Protein AF-0000000077156431 (afdb_homodimer)

Radius of gyration: 20.36 Å; Cα contacts (8 Å, |Δi|>4): 585; chains: 2; bounding box: 55×54×43 Å

Foldseek 3Di:
DDDALLLLVLVLVCVVVVPDDLVVSCVVSVHDSVVSVVSVVVCVVVPVDVDDDDDDDVCVVQFVWKKKKFWAFAPPCVVVLVVQLVPQPQFPDWDQDDDDGGIITMGTANDPVRVVVNVVSSCPRHGTDDMDMDIDPDDPDPDDCSVVSVVNNVD/DDDALLLLVLVLVCVVVVPDDLVVSCVVSVHDSVVSVVSVVVCVVVPVDVDDDDDDDVCVVQFVWKKKKFWAFAPPCVVVLVVQLVPQPQFPDWDQDDDDGGIITMGTANDPVRVVVNVVSSCPRHGTDDMDMDIDPDDPDPDDCSVVSVVNNVD

Organism: Saccharomonospora viridis (strain ATCC 15386 / DSM 43017 / JCM 3036 / CCUG 5913 / NBRC 12207 / NCIMB 9602 / P101) (NCBI:txid471857)

pLDDT: mean 95.86, std 3.58, range [74.94, 98.69]

Sequence (310 aa):
MRLDALDARLLLLLTDAPRLGVLECARRLGVARGTVQARLDRLTAAGVLKGFPPELDLATMGYGLTAFAVLEIAQGQRAEVASALAAIDEVCEVHATTGQGDLFVRLVARSNDDLQRVIDEVVSVPGVRRTATSIALSTPVPPRVRPLLERIAAGMRLDALDARLLLLLTDAPRLGVLECARRLGVARGTVQARLDRLTAAGVLKGFPPELDLATMGYGLTAFAVLEIAQGQRAEVASALAAIDEVCEVHATTGQGDLFVRLVARSNDDLQRVIDEVVSVPGVRRTATSIALSTPVPPRVRPLLERIAAG

InterPro domains:
  IPR000485 AsnC-type HTH domain [PF13404] (3-43)
  IPR000485 AsnC-type HTH domain [PR00033] (3-19)
  IPR000485 AsnC-type HTH domain [PR00033] (19-30)
  IPR000485 AsnC-type HTH domain [PR00033] (30-49)
  IPR000485 AsnC-type HTH domain [PS50956] (3-64)
  IPR011008 Dimeric alpha-beta barrel [SSF54909] (63-147)
  IPR019887 Transcription regulator AsnC/Lrp, ligand binding domain [PF01037] (66-142)
  IPR019888 Transcription regulator AsnC-like [SM00344] (3-109)
  IPR036388 Winged helix-like DNA-binding domain superfamily [G3DSA:1.10.10.10] (1-52)
  IPR036390 Winged helix DNA-binding domain superfamily [SSF46785] (3-80)

Nearest PDB structures (foldseek):
  2zny-assembly2_C  TM=9.111E-01  e=1.814E-12  Pyrococcus horikoshii
  7fby-assembly1_A  TM=8.818E-01  e=1.040E-12  Pyrococcus horikoshii OT3
  8q90-assembly1_B  TM=9.242E-01  e=1.483E-11  Haloferax mediterranei
  2cfx-assembly1_C  TM=9.102E-01  e=9.907E-10  Bacillus subtilis
  2dbb-assembly1_B  TM=8.185E-01  e=3.257E-10  Pyrococcus horikoshii OT3

Structure (mmCIF, N/CA/C/O backbone):
data_AF-0000000077156431-model_v1
#
loop_
_entity.id
_entity.type
_entity.pdbx_description
1 polymer 'Transcriptional regulator, AsnC family'
#
loop_
_atom_site.group_PDB
_atom_site.id
_atom_site.type_symbol
_atom_site.label_atom_id
_atom_site.label_alt_id
_atom_site.label_comp_id
_atom_site.label_asym_id
_atom_site.label_entity_id
_atom_site.label_seq_id
_atom_site.pdbx_PDB_ins_code
_atom_site.Cartn_x
_atom_site.Cartn_y
_atom_site.Cartn_z
_atom_site.occupancy
_atom_site.B_iso_or_equiv
_atom_site.auth_seq_id
_atom_site.auth_comp_id
_atom_site.auth_asym_id
_atom_site.auth_atom_id
_atom_site.pdbx_PDB_model_num
ATOM 1 N N . MET A 1 1 ? -18.25 8.312 -5.598 1 74.94 1 MET A N 1
ATOM 2 C CA . MET A 1 1 ? -19.312 7.453 -5.066 1 74.94 1 MET A CA 1
ATOM 3 C C . MET A 1 1 ? -19.203 7.336 -3.549 1 74.94 1 MET A C 1
ATOM 5 O O . MET A 1 1 ? -18.109 7.43 -2.992 1 74.94 1 MET A O 1
ATOM 9 N N . ARG A 1 2 ? -20.453 7.316 -2.953 1 79.5 2 ARG A N 1
ATOM 10 C CA . ARG A 1 2 ? -20.453 7.145 -1.504 1 79.5 2 ARG A CA 1
ATOM 11 C C . ARG A 1 2 ? -20.734 5.695 -1.127 1 79.5 2 ARG A C 1
ATOM 13 O O . ARG A 1 2 ? -21.797 5.152 -1.481 1 79.5 2 ARG A O 1
ATOM 20 N N . LEU A 1 3 ? -19.766 4.996 -0.479 1 91.62 3 LEU A N 1
ATOM 21 C CA . LEU A 1 3 ? -19.953 3.641 0.029 1 91.62 3 LEU A CA 1
ATOM 22 C C . LEU A 1 3 ? -20.984 3.617 1.148 1 91.62 3 LEU A C 1
ATOM 24 O O . LEU A 1 3 ? -20.969 4.484 2.023 1 91.62 3 LEU A O 1
ATOM 28 N N . ASP A 1 4 ? -21.906 2.697 1.089 1 93.44 4 ASP A N 1
ATOM 29 C CA . ASP A 1 4 ? -22.812 2.523 2.219 1 93.44 4 ASP A CA 1
ATOM 30 C C . ASP A 1 4 ? -22.375 1.36 3.104 1 93.44 4 ASP A C 1
ATOM 32 O O . ASP A 1 4 ? -21.297 0.792 2.902 1 93.44 4 ASP A O 1
ATOM 36 N N . ALA A 1 5 ? -23.203 1.088 4.098 1 96.38 5 ALA A N 1
ATOM 37 C CA . ALA A 1 5 ? -22.844 0.106 5.117 1 96.38 5 ALA A CA 1
ATOM 38 C C . ALA A 1 5 ? -22.703 -1.287 4.508 1 96.38 5 ALA A C 1
ATOM 40 O O . ALA A 1 5 ? -21.797 -2.041 4.875 1 96.38 5 ALA A O 1
ATOM 41 N N . LEU A 1 6 ? -23.547 -1.598 3.607 1 97.06 6 LEU A N 1
ATOM 42 C CA . LEU A 1 6 ? -23.5 -2.926 3.004 1 97.06 6 LEU A CA 1
ATOM 43 C C . LEU A 1 6 ? -22.25 -3.088 2.152 1 97.06 6 LEU A C 1
ATOM 45 O O . LEU A 1 6 ? -21.609 -4.137 2.184 1 97.06 6 LEU A O 1
ATOM 49 N N . ASP A 1 7 ? -21.938 -2.066 1.332 1 97 7 ASP A N 1
ATOM 50 C CA . ASP A 1 7 ? -20.703 -2.086 0.562 1 97 7 ASP A CA 1
ATOM 51 C C . ASP A 1 7 ? -19.5 -2.377 1.462 1 97 7 ASP A C 1
ATOM 53 O O . ASP A 1 7 ? -18.672 -3.232 1.143 1 97 7 ASP A O 1
ATOM 57 N N . ALA A 1 8 ? -19.422 -1.673 2.598 1 97.38 8 ALA A N 1
ATOM 58 C CA . ALA A 1 8 ? -18.297 -1.791 3.518 1 97.38 8 ALA A CA 1
ATOM 59 C C . ALA A 1 8 ? -18.234 -3.182 4.145 1 97.38 8 ALA A C 1
ATOM 61 O O . ALA A 1 8 ? -17.156 -3.771 4.273 1 97.38 8 ALA A O 1
ATOM 62 N N . ARG A 1 9 ? -19.359 -3.654 4.535 1 97.94 9 ARG A N 1
ATOM 63 C CA . ARG A 1 9 ? -19.406 -4.992 5.117 1 97.94 9 ARG A CA 1
ATOM 64 C C . ARG A 1 9 ? -18.953 -6.043 4.113 1 97.94 9 ARG A C 1
ATOM 66 O O . ARG A 1 9 ? -18.25 -6.996 4.477 1 97.94 9 ARG A O 1
ATOM 73 N N . LEU A 1 10 ? -19.406 -5.863 2.904 1 98.06 10 LEU A N 1
ATOM 74 C CA . LEU A 1 10 ? -19 -6.77 1.837 1 98.06 10 LEU A CA 1
ATOM 75 C C . LEU A 1 10 ? -17.484 -6.734 1.647 1 98.06 10 LEU A C 1
ATOM 77 O O . LEU A 1 10 ? -16.828 -7.781 1.581 1 98.06 10 LEU A O 1
ATOM 81 N N . LEU A 1 11 ? -16.906 -5.574 1.624 1 97.38 11 LEU A N 1
ATOM 82 C CA . LEU A 1 11 ? -15.461 -5.414 1.432 1 97.38 11 LEU A CA 1
ATOM 83 C C . LEU A 1 11 ? -14.695 -5.953 2.633 1 97.38 11 LEU A C 1
ATOM 85 O O . LEU A 1 11 ? -13.609 -6.516 2.477 1 97.38 11 LEU A O 1
ATOM 89 N N . LEU A 1 12 ? -15.258 -5.758 3.846 1 97.69 12 LEU A N 1
ATOM 90 C CA . LEU A 1 12 ? -14.641 -6.324 5.043 1 97.69 12 LEU A CA 1
ATOM 91 C C . LEU A 1 12 ? -14.641 -7.848 4.98 1 97.69 12 LEU A C 1
ATOM 93 O O . LEU A 1 12 ? -13.633 -8.484 5.301 1 97.69 12 LEU A O 1
ATOM 97 N N . LEU A 1 13 ? -15.734 -8.367 4.543 1 97.56 13 LEU A N 1
ATOM 98 C CA . LEU A 1 13 ? -15.844 -9.812 4.383 1 97.56 13 LEU A CA 1
ATOM 99 C C . LEU A 1 13 ? -14.789 -10.328 3.408 1 97.56 13 LEU A C 1
ATOM 101 O O . LEU A 1 13 ? -14.109 -11.32 3.693 1 97.56 13 LEU A O 1
ATOM 105 N N . LEU A 1 14 ? -14.562 -9.617 2.314 1 96.44 14 LEU A N 1
ATOM 106 C CA . LEU A 1 14 ? -13.633 -10.039 1.277 1 96.44 14 LEU A CA 1
ATOM 107 C C . LEU A 1 14 ? -12.188 -9.773 1.703 1 96.44 14 LEU A C 1
ATOM 109 O O . LEU A 1 14 ? -11.258 -10.367 1.153 1 96.44 14 LEU A O 1
ATOM 113 N N . THR A 1 15 ? -12.016 -8.852 2.586 1 95.06 15 THR A N 1
ATOM 114 C CA . THR A 1 15 ? -10.688 -8.648 3.164 1 95.06 15 THR A CA 1
ATOM 115 C C . THR A 1 15 ? -10.258 -9.867 3.975 1 95.06 15 THR A C 1
ATOM 117 O O . THR A 1 15 ? -9.109 -10.312 3.883 1 95.06 15 THR A O 1
ATOM 120 N N . ASP A 1 16 ? -11.227 -10.461 4.633 1 94.31 16 ASP A N 1
ATOM 121 C CA . ASP A 1 16 ? -10.945 -11.609 5.484 1 94.31 16 ASP A CA 1
ATOM 122 C C . ASP A 1 16 ? -10.945 -12.906 4.676 1 94.31 16 ASP A C 1
ATOM 124 O O . ASP A 1 16 ? -10.195 -13.836 4.988 1 94.31 16 ASP A O 1
ATOM 128 N N . ALA A 1 17 ? -11.781 -12.914 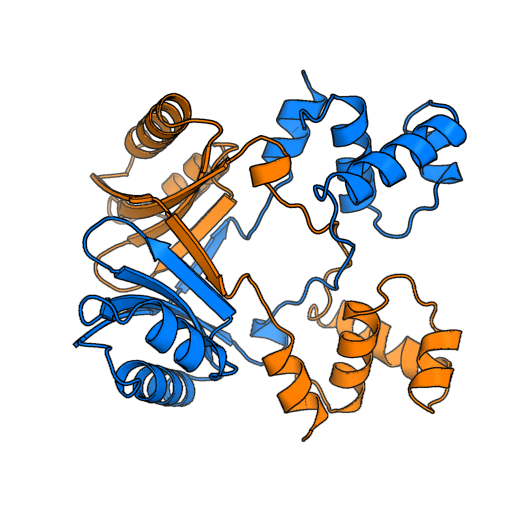3.645 1 94.12 17 ALA A N 1
ATOM 129 C CA . ALA A 1 17 ? -11.93 -14.086 2.787 1 94.12 17 ALA A CA 1
ATOM 130 C C . ALA A 1 17 ? -12.023 -13.688 1.318 1 94.12 17 ALA A C 1
ATOM 132 O O . ALA A 1 17 ? -13.094 -13.758 0.713 1 94.12 17 ALA A O 1
ATOM 133 N N . PRO A 1 18 ? -10.844 -13.461 0.754 1 91.56 18 PRO A N 1
ATOM 134 C CA . PRO A 1 18 ? -10.828 -12.828 -0.566 1 91.56 18 PRO A CA 1
ATOM 135 C C . PRO A 1 18 ? -11.344 -13.75 -1.669 1 91.56 18 PRO A C 1
ATOM 137 O O . PRO A 1 18 ? -11.719 -13.281 -2.748 1 91.56 18 PRO A O 1
ATOM 140 N N . ARG A 1 19 ? -11.422 -15.031 -1.417 1 88.06 19 ARG A N 1
ATOM 141 C CA . ARG A 1 19 ? -11.789 -15.969 -2.473 1 88.06 19 ARG A CA 1
ATOM 142 C C . ARG A 1 19 ? -13.219 -16.453 -2.293 1 88.06 19 ARG A C 1
ATOM 144 O O . ARG A 1 19 ? -13.656 -17.391 -2.984 1 88.06 19 ARG A O 1
ATOM 151 N N . LEU A 1 20 ? -13.914 -15.828 -1.397 1 93.56 20 LEU A N 1
ATOM 152 C CA . LEU A 1 20 ? -15.32 -16.203 -1.234 1 93.56 20 LEU A CA 1
ATOM 153 C C . LEU A 1 20 ? -16.109 -15.906 -2.506 1 93.56 20 LEU A C 1
ATOM 155 O O . LEU A 1 20 ? -15.906 -14.875 -3.143 1 93.56 20 LEU A O 1
ATOM 159 N N . GLY A 1 21 ? -17.031 -16.828 -2.844 1 94.06 21 GLY A N 1
ATOM 160 C CA . GLY A 1 21 ? -17.938 -16.578 -3.953 1 94.06 21 GLY A CA 1
ATOM 161 C C . GLY A 1 21 ? -19.109 -15.703 -3.578 1 94.06 21 GLY A C 1
ATOM 162 O O . GLY A 1 21 ? -19.359 -15.453 -2.395 1 94.06 21 GLY A O 1
ATOM 163 N N . VAL A 1 22 ? -19.797 -15.281 -4.547 1 96.31 22 VAL A N 1
ATOM 164 C CA . VAL A 1 22 ? -20.922 -14.375 -4.391 1 96.31 22 VAL A CA 1
ATOM 165 C C . VAL A 1 22 ? -21.984 -15.016 -3.506 1 96.31 22 VAL A C 1
ATOM 167 O O . VAL A 1 22 ? -22.562 -14.359 -2.633 1 96.31 22 VAL A O 1
ATOM 170 N N . LEU A 1 23 ? -22.188 -16.297 -3.672 1 97.56 23 LEU A N 1
ATOM 171 C CA . LEU A 1 23 ? -23.219 -17 -2.91 1 97.56 23 LEU A CA 1
ATOM 172 C C . LEU A 1 23 ? -22.875 -17.016 -1.424 1 97.56 23 LEU A C 1
ATOM 174 O O . LEU A 1 23 ? -23.734 -16.75 -0.581 1 97.56 23 LEU A O 1
ATOM 178 N N . GLU A 1 24 ? -21.719 -17.312 -1.079 1 97.31 24 GLU A N 1
ATOM 179 C CA . GLU A 1 24 ? -21.312 -17.359 0.321 1 97.31 24 GLU A CA 1
ATOM 180 C C . GLU A 1 24 ? -21.312 -15.977 0.946 1 97.31 24 GLU A C 1
ATOM 182 O O . GLU A 1 24 ? -21.672 -15.812 2.113 1 97.31 24 GLU A O 1
ATOM 187 N N . CYS A 1 25 ? -20.859 -14.984 0.196 1 98.12 25 CYS A N 1
ATOM 188 C CA . CYS A 1 25 ? -20.969 -13.602 0.663 1 98.12 25 CYS A CA 1
ATOM 189 C C . CYS A 1 25 ? -22.406 -13.25 1.005 1 98.12 25 CYS A C 1
ATOM 191 O O . CYS A 1 25 ? -22.672 -12.656 2.053 1 98.12 25 CYS A O 1
ATOM 193 N N . ALA A 1 26 ? -23.312 -13.602 0.094 1 98.38 26 ALA A N 1
ATOM 194 C CA . ALA A 1 26 ? -24.734 -13.328 0.286 1 98.38 26 ALA A CA 1
ATOM 195 C C . ALA A 1 26 ? -25.234 -13.969 1.573 1 98.38 26 ALA A C 1
ATOM 197 O O . ALA A 1 26 ? -25.906 -13.32 2.375 1 98.38 26 ALA A O 1
ATOM 198 N N . ARG A 1 27 ? -24.938 -15.195 1.801 1 98.25 27 ARG A N 1
ATOM 199 C CA . ARG A 1 27 ? -25.344 -15.93 2.988 1 98.25 27 ARG A CA 1
ATOM 200 C C . ARG A 1 27 ? -24.828 -15.266 4.258 1 98.25 27 ARG A C 1
ATOM 202 O O . ARG A 1 27 ? -25.594 -15.023 5.195 1 98.25 27 ARG A O 1
ATOM 209 N N . ARG A 1 28 ? -23.609 -14.891 4.297 1 97.75 28 ARG A N 1
ATOM 210 C CA . ARG A 1 28 ? -22.969 -14.336 5.484 1 97.75 28 ARG A CA 1
ATOM 211 C C . ARG A 1 28 ? -23.484 -12.938 5.781 1 97.75 28 ARG A C 1
ATOM 213 O O . ARG A 1 28 ? -23.562 -12.531 6.941 1 97.75 28 ARG A O 1
ATOM 220 N N . LEU A 1 29 ? -23.812 -12.234 4.746 1 97.88 29 LEU A N 1
ATOM 221 C CA . LEU A 1 29 ? -24.266 -10.859 4.914 1 97.88 29 LEU A CA 1
ATOM 222 C C . LEU A 1 29 ? -25.781 -10.805 5.102 1 97.88 29 LEU A C 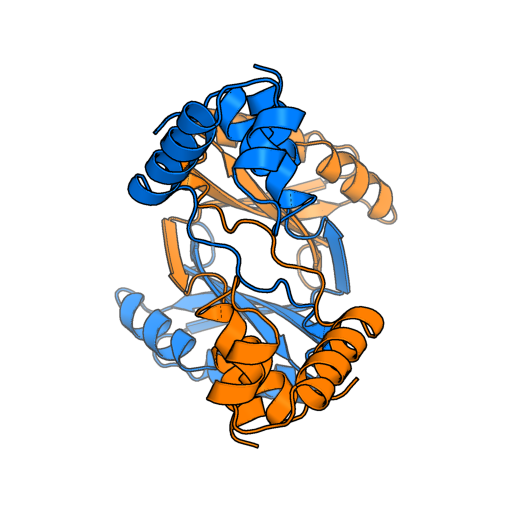1
ATOM 224 O O . LEU A 1 29 ? -26.328 -9.758 5.461 1 97.88 29 LEU A O 1
ATOM 228 N N . GLY A 1 30 ? -26.453 -11.906 4.785 1 98.12 30 GLY A N 1
ATOM 229 C CA . GLY A 1 30 ? -27.891 -11.953 4.934 1 98.12 30 GLY A CA 1
ATOM 230 C C . GLY A 1 30 ? -28.625 -11.156 3.871 1 98.12 30 GLY A C 1
ATOM 231 O O . GLY A 1 30 ? -29.594 -10.438 4.172 1 98.12 30 GLY A O 1
ATOM 232 N N . VAL A 1 31 ? -28.172 -11.18 2.676 1 98.19 31 VAL A N 1
ATOM 233 C CA . VAL A 1 31 ? -28.797 -10.492 1.559 1 98.19 31 VAL A CA 1
ATOM 234 C C . VAL A 1 31 ? -28.891 -11.43 0.358 1 98.19 31 VAL A C 1
ATOM 236 O O . VAL A 1 31 ? -28.391 -12.555 0.401 1 98.19 31 VAL A O 1
ATOM 239 N N . ALA A 1 32 ? -29.594 -10.992 -0.714 1 98.38 32 ALA A N 1
ATOM 240 C CA . ALA A 1 32 ? -29.75 -11.812 -1.909 1 98.38 32 ALA A CA 1
ATOM 241 C C . ALA A 1 32 ? -28.453 -11.891 -2.707 1 98.38 32 ALA A C 1
ATOM 243 O O . ALA A 1 32 ? -27.656 -10.945 -2.711 1 98.38 32 ALA A O 1
ATOM 244 N N . ARG A 1 33 ? -28.312 -13.016 -3.385 1 97.69 33 ARG A N 1
ATOM 245 C CA . ARG A 1 33 ? -27.156 -13.203 -4.266 1 97.69 33 ARG A CA 1
ATOM 246 C C . ARG A 1 33 ? -27.062 -12.062 -5.277 1 97.69 33 ARG A C 1
ATOM 248 O O . ARG A 1 33 ? -25.969 -11.531 -5.512 1 97.69 33 ARG A O 1
ATOM 255 N N . GLY A 1 34 ? -28.141 -11.688 -5.887 1 98.19 34 GLY A N 1
ATOM 256 C CA . GLY A 1 34 ? -28.156 -10.609 -6.867 1 98.19 34 GLY A CA 1
ATOM 257 C C . GLY A 1 34 ? -27.703 -9.273 -6.301 1 98.19 34 GLY A C 1
ATOM 258 O O . GLY A 1 34 ? -27.094 -8.469 -7.004 1 98.19 34 GLY A O 1
ATOM 259 N N . THR A 1 35 ? -28.094 -9.117 -5.02 1 97.88 35 THR A N 1
ATOM 260 C CA . THR A 1 35 ? -27.672 -7.895 -4.344 1 97.88 35 THR A CA 1
ATOM 261 C C . THR A 1 35 ? -26.156 -7.824 -4.25 1 97.88 35 THR A C 1
ATOM 263 O O . THR A 1 35 ? -25.547 -6.801 -4.582 1 97.88 35 THR A O 1
ATOM 266 N N . VAL A 1 36 ? -25.5 -8.883 -3.799 1 98.06 36 VAL A N 1
ATOM 267 C CA . VAL A 1 36 ? -24.047 -8.93 -3.682 1 98.06 36 VAL A CA 1
ATOM 268 C C . VAL A 1 36 ? -23.406 -8.703 -5.051 1 98.06 36 VAL A C 1
ATOM 270 O O . VAL A 1 36 ? -22.484 -7.906 -5.188 1 98.06 36 VAL A O 1
ATOM 273 N N . GLN A 1 37 ? -23.953 -9.359 -6.055 1 97.75 37 GLN A N 1
ATOM 274 C CA . GLN A 1 37 ? -23.406 -9.211 -7.402 1 97.75 37 GLN A CA 1
ATOM 275 C C . GLN A 1 37 ? -23.516 -7.77 -7.883 1 97.75 37 GLN A C 1
ATOM 277 O O . GLN A 1 37 ? -22.562 -7.215 -8.422 1 97.75 37 GLN A O 1
ATOM 282 N N . ALA A 1 38 ? -24.625 -7.242 -7.676 1 97.88 38 ALA A N 1
ATOM 283 C CA . ALA A 1 38 ? -24.859 -5.863 -8.094 1 97.88 38 ALA A CA 1
ATOM 284 C C . ALA A 1 38 ? -23.891 -4.906 -7.402 1 97.88 38 ALA A C 1
ATOM 286 O O . ALA A 1 38 ? -23.375 -3.98 -8.031 1 97.88 38 ALA A O 1
ATOM 287 N N . ARG A 1 39 ? -23.703 -5.148 -6.129 1 97.12 39 ARG A N 1
ATOM 288 C CA . ARG A 1 39 ? -22.797 -4.281 -5.383 1 97.12 39 ARG A CA 1
ATOM 289 C C . ARG A 1 39 ? -21.359 -4.43 -5.879 1 97.12 39 ARG A C 1
ATOM 291 O O . ARG A 1 39 ? -20.656 -3.436 -6.043 1 97.12 39 ARG A O 1
ATOM 298 N N . LEU A 1 40 ? -20.906 -5.609 -6.055 1 96.88 40 LEU A N 1
ATOM 299 C CA . LEU A 1 40 ? -19.562 -5.84 -6.555 1 96.88 40 LEU A CA 1
ATOM 300 C C . LEU A 1 40 ? -19.359 -5.188 -7.922 1 96.88 40 LEU A C 1
ATOM 302 O O . LEU A 1 40 ? -18.344 -4.547 -8.164 1 96.88 40 LEU A O 1
ATOM 306 N N . ASP A 1 41 ? -20.359 -5.363 -8.773 1 97.19 41 ASP A N 1
ATOM 307 C CA . ASP A 1 41 ? -20.297 -4.742 -10.094 1 97.19 41 ASP A CA 1
ATOM 308 C C . ASP A 1 41 ? -20.219 -3.223 -9.984 1 97.19 41 ASP A C 1
ATOM 310 O O . ASP A 1 41 ? -19.422 -2.588 -10.688 1 97.19 41 ASP A O 1
ATOM 314 N N . ARG A 1 42 ? -20.984 -2.748 -9.172 1 96.5 42 ARG A N 1
ATOM 315 C CA . ARG A 1 42 ? -21.016 -1.301 -8.977 1 96.5 42 ARG A CA 1
ATOM 316 C C . ARG A 1 42 ? -19.688 -0.787 -8.438 1 96.5 42 ARG A C 1
ATOM 318 O O . ARG A 1 42 ? -19.172 0.226 -8.914 1 96.5 42 ARG A O 1
ATOM 325 N N . LEU A 1 43 ? -19.188 -1.466 -7.402 1 96.94 43 LEU A N 1
ATOM 326 C CA . LEU A 1 43 ? -17.906 -1.082 -6.797 1 96.94 43 LEU A CA 1
ATOM 327 C C . LEU A 1 43 ? -16.781 -1.123 -7.824 1 96.94 43 LEU A C 1
ATOM 329 O O . LEU A 1 43 ? -15.914 -0.25 -7.832 1 96.94 43 LEU A O 1
ATOM 333 N N . THR A 1 44 ? -16.844 -2.084 -8.664 1 96.31 44 THR A N 1
ATOM 334 C CA . THR A 1 44 ? -15.836 -2.24 -9.711 1 96.31 44 THR A CA 1
ATOM 335 C C . THR A 1 44 ? -15.992 -1.166 -10.781 1 96.31 44 THR A C 1
ATOM 337 O O . THR A 1 44 ? -15.023 -0.507 -11.156 1 96.31 44 THR A O 1
ATOM 340 N N . ALA A 1 45 ? -17.172 -0.931 -11.242 1 96.38 45 ALA A N 1
ATOM 341 C CA . ALA A 1 45 ? -17.438 0.042 -12.297 1 96.38 45 ALA A CA 1
ATOM 342 C C . ALA A 1 45 ? -17.094 1.456 -11.844 1 96.38 45 ALA A C 1
ATOM 344 O O . ALA A 1 45 ? -16.609 2.27 -12.633 1 96.38 45 ALA A O 1
ATOM 345 N N . ALA A 1 46 ? -17.328 1.688 -10.57 1 95.12 46 ALA A N 1
ATOM 346 C CA . ALA A 1 46 ? -17.047 3.008 -10.008 1 95.12 46 ALA A CA 1
ATOM 347 C C . ALA A 1 46 ? -15.562 3.195 -9.758 1 95.12 46 ALA A C 1
ATOM 349 O O . ALA A 1 46 ? -15.109 4.305 -9.453 1 95.12 46 ALA A O 1
ATOM 350 N N . GLY A 1 47 ? -14.781 2.123 -9.773 1 94.94 47 GLY A N 1
ATOM 351 C CA . GLY A 1 47 ? -13.336 2.209 -9.594 1 94.94 47 GLY A CA 1
ATOM 352 C C . GLY A 1 47 ? -12.906 2.092 -8.148 1 94.94 47 GLY A C 1
ATOM 353 O O . GLY A 1 47 ? -11.734 2.293 -7.824 1 94.94 47 GLY A O 1
ATOM 354 N N . VAL A 1 48 ? -13.844 1.88 -7.242 1 95.38 48 VAL A N 1
ATOM 355 C CA . VAL A 1 48 ? -13.516 1.706 -5.832 1 95.38 48 VAL A CA 1
ATOM 356 C C . VAL A 1 48 ? -12.719 0.418 -5.641 1 95.38 48 VAL A C 1
ATOM 358 O O . VAL A 1 48 ? -11.672 0.42 -4.984 1 95.38 48 VAL A O 1
ATOM 361 N N . LEU A 1 49 ? -13.266 -0.646 -6.168 1 95.69 49 LEU A N 1
ATOM 362 C CA . LEU A 1 49 ? -12.609 -1.946 -6.121 1 95.69 49 LEU A CA 1
ATOM 363 C C . LEU A 1 49 ? -11.789 -2.186 -7.387 1 95.69 49 LEU A C 1
ATOM 365 O O . LEU A 1 49 ? -12.352 -2.338 -8.477 1 95.69 49 LEU A O 1
ATOM 369 N N . LYS A 1 50 ? -10.547 -2.314 -7.254 1 94.69 50 LYS A N 1
ATOM 370 C CA . LYS A 1 50 ? -9.664 -2.402 -8.414 1 94.69 50 LYS A CA 1
ATOM 371 C C . LYS A 1 50 ? -9.211 -3.84 -8.648 1 94.69 50 LYS A C 1
ATOM 373 O O . LYS A 1 50 ? -8.562 -4.133 -9.656 1 94.69 50 LYS A O 1
ATOM 378 N N . GLY A 1 51 ? -9.539 -4.688 -7.668 1 93.06 51 GLY A N 1
ATOM 379 C CA . GLY A 1 51 ? -9.164 -6.086 -7.797 1 93.06 51 GLY A CA 1
ATOM 380 C C . GLY A 1 51 ? -8.688 -6.695 -6.492 1 93.06 51 GLY A C 1
ATOM 381 O O . GLY A 1 51 ? -8.984 -6.18 -5.414 1 93.06 51 GLY A O 1
ATOM 382 N N . PHE A 1 52 ? -7.918 -7.887 -6.672 1 94 52 PHE A N 1
ATOM 383 C CA . PHE A 1 52 ? -7.43 -8.648 -5.523 1 94 52 PHE A CA 1
ATOM 384 C C . PHE A 1 52 ? -5.992 -9.094 -5.75 1 94 52 PHE A C 1
ATOM 386 O O . PHE A 1 52 ? -5.695 -10.289 -5.68 1 94 52 PHE A O 1
ATOM 393 N N . PRO A 1 53 ? -5.094 -8.141 -5.945 1 94 53 PRO A N 1
ATOM 394 C CA . PRO A 1 53 ? -3.701 -8.555 -6.141 1 94 53 PRO A CA 1
ATOM 395 C C . PRO A 1 53 ? -3.111 -9.25 -4.914 1 94 53 PRO A C 1
ATOM 397 O O . PRO A 1 53 ? -3.625 -9.086 -3.803 1 94 53 PRO A O 1
ATOM 400 N N . PRO A 1 54 ? -2.023 -10.062 -5.195 1 95.06 54 PRO A N 1
ATOM 401 C CA . PRO A 1 54 ? -1.367 -10.656 -4.027 1 95.06 54 PRO A CA 1
ATOM 402 C C . PRO A 1 54 ? -0.744 -9.609 -3.107 1 95.06 54 PRO A C 1
ATOM 404 O O . PRO A 1 54 ? -0.144 -8.641 -3.582 1 95.06 54 PRO A O 1
ATOM 407 N N . GLU A 1 55 ? -1.011 -9.758 -1.88 1 95.81 55 GLU A N 1
ATOM 408 C CA . GLU A 1 55 ? -0.284 -8.992 -0.873 1 95.81 55 GLU A CA 1
ATOM 409 C C . GLU A 1 55 ? 1.055 -9.648 -0.54 1 95.81 55 GLU A C 1
ATOM 411 O O . GLU A 1 55 ? 1.093 -10.766 -0.032 1 95.81 55 GLU A O 1
ATOM 416 N N . LEU A 1 56 ? 2.135 -8.938 -0.805 1 95.81 56 LEU A N 1
ATOM 417 C CA . LEU A 1 56 ? 3.465 -9.523 -0.68 1 95.81 56 LEU A CA 1
ATOM 418 C C . LEU A 1 56 ? 4.262 -8.828 0.423 1 95.81 56 LEU A C 1
ATOM 420 O O . LEU A 1 56 ? 4.199 -7.609 0.568 1 95.81 56 LEU A O 1
ATOM 424 N N . ASP A 1 57 ? 4.977 -9.648 1.209 1 95.69 57 ASP A N 1
ATOM 425 C CA . ASP A 1 57 ? 5.977 -9.125 2.137 1 95.69 57 ASP A CA 1
ATOM 426 C C . ASP A 1 57 ? 7.332 -8.961 1.452 1 95.69 57 ASP A C 1
ATOM 428 O O . ASP A 1 57 ? 8.039 -9.945 1.229 1 95.69 57 ASP A O 1
ATOM 432 N N . LEU A 1 58 ? 7.742 -7.773 1.209 1 94 58 LEU A N 1
ATOM 433 C CA . LEU A 1 58 ? 8.938 -7.512 0.413 1 94 58 LEU A CA 1
ATOM 434 C C . LEU A 1 58 ? 10.195 -7.914 1.174 1 94 58 LEU A C 1
ATOM 436 O O . LEU A 1 58 ? 11.188 -8.328 0.568 1 94 58 LEU A O 1
ATOM 440 N N . ALA A 1 59 ? 10.125 -7.766 2.471 1 93.19 59 ALA A N 1
ATOM 441 C CA . ALA A 1 59 ? 11.289 -8.164 3.262 1 93.19 59 ALA A CA 1
ATOM 442 C C . ALA A 1 59 ? 11.578 -9.656 3.09 1 93.19 59 ALA A C 1
ATOM 444 O O . ALA A 1 59 ? 12.727 -10.039 2.852 1 93.19 59 ALA A O 1
ATOM 445 N N . THR A 1 60 ? 10.531 -10.438 3.158 1 91.75 60 THR A N 1
ATOM 446 C CA . THR A 1 60 ? 10.688 -11.883 3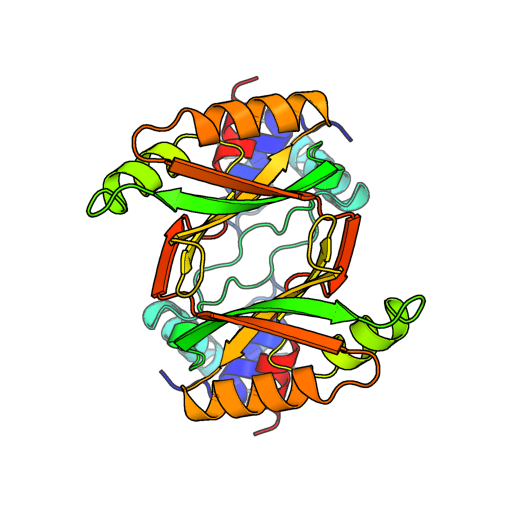.012 1 91.75 60 THR A CA 1
ATOM 447 C C . THR A 1 60 ? 11.062 -12.242 1.577 1 91.75 60 THR A C 1
ATOM 449 O O . THR A 1 60 ? 11.688 -13.281 1.337 1 91.75 60 THR A O 1
ATOM 452 N N . MET A 1 61 ? 10.781 -11.352 0.614 1 91.56 61 MET A N 1
ATOM 453 C CA . MET A 1 61 ? 11.117 -11.555 -0.791 1 91.56 61 MET A CA 1
ATOM 454 C C . MET A 1 61 ? 12.586 -11.234 -1.049 1 91.56 61 MET A C 1
ATOM 456 O O . MET A 1 61 ? 13.109 -11.508 -2.131 1 91.56 61 MET A O 1
ATOM 460 N N . GLY A 1 62 ? 13.219 -10.562 -0.082 1 91.5 62 GLY A N 1
ATOM 461 C CA . GLY A 1 62 ? 14.625 -10.234 -0.231 1 91.5 62 GLY A CA 1
ATOM 462 C C . GLY A 1 62 ? 14.898 -8.742 -0.212 1 91.5 62 GLY A C 1
ATOM 463 O O . GLY A 1 62 ? 16.047 -8.312 -0.257 1 91.5 62 GLY A O 1
ATOM 464 N N . TYR A 1 63 ? 13.844 -8.008 -0.215 1 95.19 63 TYR A N 1
ATOM 465 C CA . TYR A 1 63 ? 13.977 -6.562 -0.089 1 95.19 63 TYR A CA 1
ATOM 466 C C . TYR A 1 63 ? 13.734 -6.117 1.348 1 95.19 63 TYR A C 1
ATOM 468 O O . TYR A 1 63 ? 12.695 -5.535 1.655 1 95.19 63 TYR A O 1
ATOM 476 N N . GLY A 1 64 ? 14.711 -6.262 2.168 1 94.69 64 GLY A N 1
ATOM 477 C CA . GLY A 1 64 ? 14.562 -6.113 3.605 1 94.69 64 GLY A CA 1
ATOM 478 C C . GLY A 1 64 ? 14.617 -4.668 4.066 1 94.69 64 GLY A C 1
ATOM 479 O O . GLY A 1 64 ? 14.359 -4.375 5.234 1 94.69 64 GLY A O 1
ATOM 480 N N . LEU A 1 65 ? 14.938 -3.793 3.135 1 97 65 LEU A N 1
ATOM 481 C CA . LEU A 1 65 ? 15.055 -2.387 3.506 1 97 65 LEU A CA 1
ATOM 482 C C . LEU A 1 65 ? 14.008 -1.546 2.781 1 97 65 LEU A C 1
ATOM 484 O O . LEU A 1 65 ? 13.797 -1.712 1.577 1 97 65 LEU A O 1
ATOM 488 N N . THR A 1 66 ? 13.352 -0.818 3.541 1 97.75 66 THR A N 1
ATOM 489 C CA . THR A 1 66 ? 12.492 0.231 3.012 1 97.75 66 THR A CA 1
ATOM 490 C C . THR A 1 66 ? 13.016 1.611 3.395 1 97.75 66 THR A C 1
ATOM 492 O O . THR A 1 66 ? 13.477 1.816 4.523 1 97.75 66 THR A O 1
ATOM 495 N N . ALA A 1 67 ? 13 2.5 2.469 1 98.12 67 ALA A N 1
ATOM 496 C CA . ALA A 1 67 ? 13.414 3.879 2.713 1 98.12 67 ALA A CA 1
ATOM 497 C C . ALA A 1 67 ? 12.461 4.863 2.043 1 98.12 67 ALA A C 1
ATOM 499 O O . ALA A 1 67 ? 11.727 4.5 1.118 1 98.12 67 ALA A O 1
ATOM 500 N N . PHE A 1 68 ? 12.453 6.023 2.576 1 97.06 68 PHE A N 1
ATOM 501 C CA . PHE A 1 68 ? 11.664 7.125 2.035 1 97.06 68 PHE A CA 1
ATOM 502 C C . PHE A 1 68 ? 12.562 8.297 1.655 1 97.06 68 PHE A C 1
ATOM 504 O O . PHE A 1 68 ? 13.391 8.734 2.455 1 97.06 68 PHE A O 1
ATOM 511 N N . ALA A 1 69 ? 12.375 8.82 0.452 1 96.81 69 ALA A N 1
ATOM 512 C CA . ALA A 1 69 ? 13.156 9.961 -0.004 1 96.81 69 ALA A CA 1
ATOM 513 C C . ALA A 1 69 ? 12.266 11.156 -0.297 1 96.81 69 ALA A C 1
ATOM 515 O O . ALA A 1 69 ? 11.188 11.008 -0.878 1 96.81 69 ALA A O 1
ATOM 516 N N . VAL A 1 70 ? 12.672 12.281 0.182 1 96.25 70 VAL A N 1
ATOM 517 C CA . VAL A 1 70 ? 12.086 13.562 -0.208 1 96.25 70 VAL A CA 1
ATOM 518 C C . VAL A 1 70 ? 12.992 14.25 -1.231 1 96.25 70 VAL A C 1
ATOM 520 O O . VAL A 1 70 ? 14.172 14.477 -0.974 1 96.25 70 VAL A O 1
ATOM 523 N N . LEU A 1 71 ? 12.391 14.602 -2.377 1 97.38 71 LEU A N 1
ATOM 524 C CA . LEU A 1 71 ? 13.172 15.18 -3.463 1 97.38 71 LEU A CA 1
ATOM 525 C C . LEU A 1 71 ? 12.75 16.625 -3.732 1 97.38 71 LEU A C 1
ATOM 527 O O . LEU A 1 71 ? 11.555 16.938 -3.711 1 97.38 71 LEU A O 1
ATOM 531 N N . GLU A 1 72 ? 13.703 17.406 -3.904 1 97.38 72 GLU A N 1
ATOM 532 C CA . GLU A 1 72 ? 13.508 18.703 -4.57 1 97.38 72 GLU A CA 1
ATOM 533 C C . GLU A 1 72 ? 13.922 18.625 -6.039 1 97.38 72 GLU A C 1
ATOM 535 O O . GLU A 1 72 ? 15 18.125 -6.363 1 97.38 72 GLU A O 1
ATOM 540 N N . ILE A 1 73 ? 13.062 19.062 -6.871 1 96.69 73 ILE A N 1
ATOM 541 C CA . ILE A 1 73 ? 13.344 18.906 -8.297 1 96.69 73 ILE A CA 1
ATOM 542 C C . ILE A 1 73 ? 13.32 20.266 -8.984 1 96.69 73 ILE A C 1
ATOM 544 O O . ILE A 1 73 ? 12.828 21.234 -8.422 1 96.69 73 ILE A O 1
ATOM 548 N N . ALA A 1 74 ? 13.906 20.328 -10.172 1 94.94 74 ALA A N 1
ATOM 549 C CA . ALA A 1 74 ? 13.875 21.547 -10.992 1 94.94 74 ALA A CA 1
ATOM 550 C C . ALA A 1 74 ? 12.445 21.891 -11.391 1 94.94 74 ALA A C 1
ATOM 552 O O . ALA A 1 74 ? 11.633 21 -11.664 1 94.94 74 ALA A O 1
ATOM 553 N N . GLN A 1 75 ? 12.227 23.188 -11.422 1 91.5 75 GLN A N 1
ATOM 554 C CA . GLN A 1 75 ? 10.891 23.672 -11.742 1 91.5 75 GLN A CA 1
ATOM 555 C C . GLN A 1 75 ? 10.438 23.188 -13.117 1 91.5 75 GLN A C 1
ATOM 557 O O . GLN A 1 75 ? 11.227 23.156 -14.062 1 91.5 75 GLN A O 1
ATOM 562 N N . GLY A 1 76 ? 9.281 22.719 -13.18 1 90.62 76 GLY A N 1
ATOM 563 C CA . GLY A 1 76 ? 8.672 22.359 -14.445 1 90.62 76 GLY A CA 1
ATOM 564 C C . GLY A 1 76 ? 9.102 20.984 -14.938 1 90.62 76 GLY A C 1
ATOM 565 O O . GLY A 1 76 ? 8.789 20.594 -16.062 1 90.62 76 GLY A O 1
ATOM 566 N N . GLN A 1 77 ? 9.773 20.203 -14.078 1 92.81 77 GLN A N 1
ATOM 567 C CA . GLN A 1 77 ? 10.312 18.922 -14.555 1 92.81 77 GLN A CA 1
ATOM 568 C C . GLN A 1 77 ? 9.664 17.75 -13.82 1 92.81 77 GLN A C 1
ATOM 570 O O . GLN A 1 77 ? 10.219 16.656 -13.805 1 92.81 77 GLN A O 1
ATOM 575 N N . ARG A 1 78 ? 8.586 18.031 -13.195 1 94.56 78 ARG A N 1
ATOM 576 C CA . ARG A 1 78 ? 7.969 17.016 -12.344 1 94.56 78 ARG A CA 1
ATOM 577 C C . ARG A 1 78 ? 7.625 15.766 -13.141 1 94.56 78 ARG A C 1
ATOM 579 O O . ARG A 1 78 ? 7.902 14.641 -12.703 1 94.56 78 ARG A O 1
ATOM 586 N N . ALA A 1 79 ? 7.051 15.922 -14.312 1 95.06 79 ALA A N 1
ATOM 587 C CA . ALA A 1 79 ? 6.621 14.781 -15.117 1 95.06 79 ALA A CA 1
ATOM 588 C C . ALA A 1 79 ? 7.82 13.961 -15.586 1 95.06 79 ALA A C 1
ATOM 590 O O . ALA A 1 79 ? 7.797 12.727 -15.531 1 95.06 79 ALA A O 1
ATOM 591 N N . GLU A 1 80 ? 8.844 14.648 -16.016 1 96.69 80 GLU A N 1
ATOM 592 C CA . GLU A 1 80 ? 10.055 13.984 -16.484 1 96.69 80 GLU A CA 1
ATOM 593 C C . GLU A 1 80 ? 10.75 13.227 -15.367 1 96.69 80 GLU A C 1
ATOM 595 O O . GLU A 1 80 ? 11.188 12.086 -15.555 1 96.69 80 GLU A O 1
ATOM 600 N N . VAL A 1 81 ? 10.836 13.828 -14.266 1 97.81 81 VAL A N 1
ATOM 601 C CA . VAL A 1 81 ? 11.477 13.203 -13.117 1 97.81 81 VAL A CA 1
ATOM 602 C C . VAL A 1 81 ? 10.672 11.984 -12.672 1 97.81 81 VAL A C 1
ATOM 604 O O . VAL A 1 81 ? 11.234 10.914 -12.422 1 97.81 81 VAL A O 1
ATOM 607 N N . ALA A 1 82 ? 9.344 12.156 -12.602 1 97.5 82 ALA A N 1
ATOM 608 C CA . ALA A 1 82 ? 8.477 11.055 -12.195 1 97.5 82 ALA A CA 1
ATOM 609 C C . ALA A 1 82 ? 8.633 9.859 -13.133 1 97.5 82 ALA A C 1
ATOM 611 O O . ALA A 1 82 ? 8.68 8.711 -12.688 1 97.5 82 ALA A O 1
ATOM 612 N N . SER A 1 83 ? 8.727 10.164 -14.43 1 97.88 83 SER A N 1
ATOM 613 C CA . SER A 1 83 ? 8.891 9.109 -15.422 1 97.88 83 SER A CA 1
ATOM 614 C C . SER A 1 83 ? 10.227 8.391 -15.234 1 97.88 83 SER A C 1
ATOM 616 O O . SER A 1 83 ? 10.289 7.16 -15.312 1 97.88 83 SER A O 1
ATOM 618 N N . ALA A 1 84 ? 11.25 9.109 -15.031 1 98.31 84 ALA A N 1
ATOM 619 C CA . ALA A 1 84 ? 12.578 8.531 -14.812 1 98.31 84 ALA A CA 1
ATOM 620 C C . ALA A 1 84 ? 12.602 7.684 -13.539 1 98.31 84 ALA A C 1
ATOM 622 O O . ALA A 1 84 ? 13.211 6.613 -13.516 1 98.31 84 ALA A O 1
ATOM 623 N N . LEU A 1 85 ? 11.953 8.211 -12.484 1 98.56 85 LEU A N 1
ATOM 624 C CA . LEU A 1 85 ? 11.875 7.461 -11.234 1 98.56 85 LEU A CA 1
ATOM 625 C C . LEU A 1 85 ? 11.117 6.152 -11.43 1 98.56 85 LEU A C 1
ATOM 627 O O . LEU A 1 85 ? 11.484 5.125 -10.852 1 98.56 85 LEU A O 1
ATOM 631 N N . ALA A 1 86 ? 10.07 6.203 -12.289 1 98.19 86 ALA A N 1
ATOM 632 C CA . ALA A 1 86 ? 9.242 5.031 -12.562 1 98.19 86 ALA A CA 1
ATOM 633 C C . ALA A 1 86 ? 10.055 3.939 -13.25 1 98.19 86 ALA A C 1
ATOM 635 O O . ALA A 1 86 ? 9.672 2.766 -13.227 1 98.19 86 ALA A O 1
ATOM 636 N N . ALA A 1 87 ? 11.172 4.281 -13.82 1 97.94 87 ALA A N 1
ATOM 637 C CA . ALA A 1 87 ? 12.008 3.328 -14.547 1 97.94 87 ALA A CA 1
ATOM 638 C C . ALA A 1 87 ? 12.938 2.584 -13.586 1 97.94 87 ALA A C 1
ATOM 640 O O . ALA A 1 87 ? 13.586 1.609 -13.977 1 97.94 87 ALA A O 1
ATOM 641 N N . ILE A 1 88 ? 13.055 3.033 -12.398 1 98.31 88 ILE A N 1
ATOM 642 C CA . ILE A 1 88 ? 13.859 2.363 -11.383 1 98.31 88 ILE A CA 1
ATOM 643 C C . ILE A 1 88 ? 13.008 1.312 -10.672 1 98.31 88 ILE A C 1
ATOM 645 O O . ILE A 1 88 ? 12.055 1.647 -9.969 1 98.31 88 ILE A O 1
ATOM 649 N N . ASP A 1 89 ? 13.344 0.116 -10.703 1 97.69 89 ASP A N 1
ATOM 650 C CA . ASP A 1 89 ? 12.523 -0.997 -10.234 1 97.69 89 ASP A CA 1
ATOM 651 C C . ASP A 1 89 ? 12.242 -0.875 -8.734 1 97.69 89 ASP A C 1
ATOM 653 O O . ASP A 1 89 ? 11.156 -1.223 -8.273 1 97.69 89 ASP A O 1
ATOM 657 N N . GLU A 1 90 ? 13.18 -0.345 -8.039 1 98.44 90 GLU A N 1
ATOM 658 C CA . GLU A 1 90 ? 13.117 -0.326 -6.586 1 98.44 90 GLU A CA 1
ATOM 659 C C . GLU A 1 90 ? 12.305 0.864 -6.082 1 98.44 90 GLU A C 1
ATOM 661 O O . GLU A 1 90 ? 12.07 1 -4.879 1 98.44 90 GLU A O 1
ATOM 666 N N . VAL A 1 91 ? 11.891 1.758 -6.996 1 98.69 91 VAL A N 1
ATOM 667 C CA . VAL A 1 91 ? 10.945 2.816 -6.652 1 98.69 91 VAL A CA 1
ATOM 668 C C . VAL A 1 91 ? 9.523 2.264 -6.656 1 98.69 91 VAL A C 1
ATOM 670 O O . VAL A 1 91 ? 8.961 1.977 -7.719 1 98.69 91 VAL A O 1
ATOM 673 N N . CYS A 1 92 ? 8.922 2.234 -5.469 1 98.19 92 CYS A N 1
ATOM 674 C CA . CYS A 1 92 ? 7.664 1.51 -5.328 1 98.19 92 CYS A CA 1
ATOM 675 C C . CYS A 1 92 ? 6.488 2.475 -5.254 1 98.19 92 CYS A C 1
ATOM 677 O O . CYS A 1 92 ? 5.336 2.068 -5.426 1 98.19 92 CYS A O 1
ATOM 679 N N . GLU A 1 93 ? 6.809 3.746 -5.027 1 98.19 93 GLU A N 1
ATOM 680 C CA . GLU A 1 93 ? 5.77 4.77 -4.934 1 98.19 93 GLU A CA 1
ATOM 681 C C . GLU A 1 93 ? 6.363 6.168 -5.051 1 98.19 93 GLU A C 1
ATOM 683 O O . GLU A 1 93 ? 7.441 6.438 -4.52 1 98.19 93 GLU A O 1
ATOM 688 N N . VAL A 1 94 ? 5.645 7.055 -5.754 1 98.44 94 VAL A N 1
ATOM 689 C CA . VAL A 1 94 ? 6.027 8.461 -5.848 1 98.44 94 VAL A CA 1
ATOM 690 C C . VAL A 1 94 ? 4.797 9.344 -5.688 1 98.44 94 VAL A C 1
ATOM 692 O O . VAL A 1 94 ? 3.779 9.133 -6.355 1 98.44 94 VAL A O 1
ATOM 695 N N . HIS A 1 95 ? 4.887 10.219 -4.797 1 97.75 95 HIS A N 1
ATOM 696 C CA . HIS A 1 95 ? 3.855 11.227 -4.59 1 97.75 95 HIS A CA 1
ATOM 697 C C . HIS A 1 95 ? 4.406 12.633 -4.816 1 97.75 95 HIS A C 1
ATOM 699 O O . HIS A 1 95 ? 5.504 12.953 -4.352 1 97.75 95 HIS A O 1
ATOM 705 N N . ALA A 1 96 ? 3.637 13.398 -5.539 1 97.38 96 ALA A N 1
ATOM 706 C CA . ALA A 1 96 ? 3.893 14.836 -5.527 1 97.38 96 ALA A CA 1
ATOM 707 C C . ALA A 1 96 ? 3.25 15.5 -4.316 1 97.38 96 ALA A C 1
ATOM 709 O O . ALA A 1 96 ? 2.047 15.352 -4.082 1 97.38 96 ALA A O 1
ATOM 710 N N . THR A 1 97 ? 3.996 16.156 -3.586 1 96.06 97 THR A N 1
ATOM 711 C CA . THR A 1 97 ? 3.48 16.656 -2.314 1 96.06 97 THR A CA 1
ATOM 712 C C . THR A 1 97 ? 3.699 18.156 -2.189 1 96.06 97 THR A C 1
ATOM 714 O O . THR A 1 97 ? 4.465 18.734 -2.957 1 96.06 97 THR A O 1
ATOM 717 N N . THR A 1 98 ? 2.945 18.688 -1.212 1 92.88 98 THR A N 1
ATOM 718 C CA . THR A 1 98 ? 3.207 20.062 -0.785 1 92.88 98 THR A CA 1
ATOM 719 C C . THR A 1 98 ? 4.32 20.094 0.257 1 92.88 98 THR A C 1
ATOM 721 O O . THR A 1 98 ? 4.844 19.062 0.653 1 92.88 98 THR A O 1
ATOM 724 N N . GLY A 1 99 ? 4.762 21.234 0.582 1 84.31 99 GLY A N 1
ATOM 725 C CA . GLY A 1 99 ? 5.75 21.359 1.641 1 84.31 99 GLY A CA 1
ATOM 726 C C . GLY A 1 99 ? 7.16 21.562 1.12 1 84.31 99 GLY A C 1
ATOM 727 O O . GLY A 1 99 ? 7.352 22.094 0.026 1 84.31 99 GLY A O 1
ATOM 728 N N . GLN A 1 100 ? 8.07 21.062 1.889 1 78.62 100 GLN A N 1
ATOM 729 C CA . GLN A 1 100 ? 9.469 21.359 1.604 1 78.62 100 GLN A CA 1
ATOM 730 C C . GLN A 1 100 ? 9.984 20.516 0.439 1 78.62 100 GLN A C 1
ATOM 732 O O . GLN A 1 100 ? 10.852 20.969 -0.315 1 78.62 100 GLN A O 1
ATOM 737 N N . GLY A 1 101 ? 9.43 19.375 0.221 1 90.62 101 GLY A N 1
ATOM 738 C CA . GLY A 1 101 ? 9.812 18.547 -0.907 1 90.62 101 GLY A CA 1
ATOM 739 C C . GLY A 1 101 ? 8.75 18.484 -1.986 1 90.62 101 GLY A C 1
ATOM 740 O O . GLY A 1 101 ? 7.578 18.781 -1.732 1 90.62 101 GLY A O 1
ATOM 741 N N . ASP A 1 102 ? 9.312 18.203 -3.195 1 96.06 102 ASP A N 1
ATOM 742 C CA . ASP A 1 102 ? 8.414 18.125 -4.344 1 96.06 102 ASP A CA 1
ATOM 743 C C . ASP A 1 102 ? 7.859 16.719 -4.516 1 96.06 102 ASP A C 1
ATOM 745 O O . ASP A 1 102 ? 6.711 16.531 -4.926 1 96.06 102 ASP A O 1
ATOM 749 N N . LEU A 1 103 ? 8.711 15.789 -4.234 1 97.56 103 LEU A N 1
ATOM 750 C CA . LEU A 1 103 ? 8.312 14.391 -4.395 1 97.56 103 LEU A CA 1
ATOM 751 C C . LEU A 1 103 ? 8.648 13.586 -3.143 1 97.56 103 LEU A C 1
ATOM 753 O O . LEU A 1 103 ? 9.711 13.773 -2.545 1 97.56 103 LEU A O 1
ATOM 757 N N . PHE A 1 104 ? 7.766 12.82 -2.711 1 96.75 104 PHE A N 1
ATOM 758 C CA . PHE A 1 104 ? 7.969 11.773 -1.712 1 96.75 104 PHE A CA 1
ATOM 759 C C . PHE A 1 104 ? 8.062 10.406 -2.373 1 96.75 104 PHE A C 1
ATOM 761 O O . PHE A 1 104 ? 7.156 10 -3.102 1 96.75 104 PHE A O 1
ATOM 768 N N . VAL A 1 105 ? 9.133 9.664 -2.129 1 98.12 105 VAL A N 1
ATOM 769 C CA . VAL A 1 105 ? 9.422 8.43 -2.857 1 98.12 105 VAL A CA 1
ATOM 770 C C . VAL A 1 105 ? 9.656 7.289 -1.871 1 98.12 105 VAL A C 1
ATOM 772 O O . VAL A 1 105 ? 10.43 7.43 -0.922 1 98.12 105 VAL A O 1
ATOM 775 N N . ARG A 1 106 ? 8.992 6.215 -2.035 1 98.25 106 ARG A N 1
ATOM 776 C CA . ARG A 1 106 ? 9.289 4.996 -1.293 1 98.25 106 ARG A CA 1
ATOM 777 C C . ARG A 1 106 ? 10.227 4.086 -2.082 1 98.25 106 ARG A C 1
ATOM 779 O O . ARG A 1 106 ? 9.945 3.744 -3.232 1 98.25 106 ARG A O 1
ATOM 786 N N . LEU A 1 107 ? 11.289 3.666 -1.467 1 98.56 107 LEU A N 1
ATOM 787 C CA . LEU A 1 107 ? 12.312 2.797 -2.041 1 98.56 107 LEU A CA 1
ATOM 788 C C . LEU A 1 107 ? 12.422 1.492 -1.259 1 98.56 107 LEU A C 1
ATOM 790 O O . LEU A 1 107 ? 12.219 1.475 -0.042 1 98.56 107 LEU A O 1
ATOM 794 N N . VAL A 1 108 ? 12.828 0.49 -1.954 1 98.31 108 VAL A N 1
ATOM 795 C CA . VAL A 1 108 ? 13.172 -0.757 -1.279 1 98.31 108 VAL A CA 1
ATOM 796 C C . VAL A 1 108 ? 14.531 -1.247 -1.765 1 98.31 108 VAL A C 1
ATOM 798 O O . VAL A 1 108 ? 14.992 -0.856 -2.84 1 98.31 108 VAL A O 1
ATOM 801 N N . ALA A 1 109 ? 15.18 -1.994 -0.97 1 98.12 109 ALA A N 1
ATOM 802 C CA . ALA A 1 109 ? 16.516 -2.498 -1.304 1 98.12 109 ALA A CA 1
ATOM 803 C C . ALA A 1 109 ? 16.797 -3.807 -0.575 1 98.12 109 ALA A C 1
ATOM 805 O O . ALA A 1 109 ? 16.141 -4.129 0.417 1 98.12 109 ALA A O 1
ATOM 806 N N . ARG A 1 110 ? 17.828 -4.516 -0.988 1 96.06 110 ARG A N 1
ATOM 807 C CA . ARG A 1 110 ? 18.172 -5.836 -0.467 1 96.06 110 ARG A CA 1
ATOM 808 C C . ARG A 1 110 ? 19.203 -5.727 0.652 1 96.06 110 ARG A C 1
ATOM 810 O O . ARG A 1 110 ? 19.344 -6.645 1.46 1 96.06 110 ARG A O 1
ATOM 817 N N . SER A 1 111 ? 19.922 -4.641 0.624 1 96.88 111 SER A N 1
ATOM 818 C CA . SER A 1 111 ? 20.984 -4.363 1.571 1 96.88 111 SER A CA 1
ATOM 819 C C . SER A 1 111 ? 21.312 -2.875 1.622 1 96.88 111 SER A C 1
ATOM 821 O O . SER A 1 111 ? 20.766 -2.09 0.841 1 96.88 111 SER A O 1
ATOM 823 N N . ASN A 1 112 ? 22.188 -2.543 2.574 1 97.19 112 ASN A N 1
ATOM 824 C CA . ASN A 1 112 ? 22.609 -1.151 2.646 1 97.19 112 ASN A CA 1
ATOM 825 C C . ASN A 1 112 ? 23.344 -0.725 1.374 1 97.19 112 ASN A C 1
ATOM 827 O O . ASN A 1 112 ? 23.109 0.373 0.862 1 97.19 112 ASN A O 1
ATOM 831 N N . ASP A 1 113 ? 24.188 -1.63 0.897 1 98.06 113 ASP A N 1
ATOM 832 C CA . ASP A 1 113 ? 24.891 -1.325 -0.342 1 98.06 113 ASP A CA 1
ATOM 833 C C . ASP A 1 113 ? 23.922 -1.143 -1.502 1 98.06 113 ASP A C 1
ATOM 835 O O . ASP A 1 113 ? 24.078 -0.231 -2.316 1 98.06 113 ASP A O 1
ATOM 839 N N . ASP A 1 114 ? 22.984 -2.016 -1.585 1 97.94 114 ASP A N 1
ATOM 840 C CA . ASP A 1 114 ? 21.969 -1.921 -2.629 1 97.94 114 ASP A CA 1
ATOM 841 C C . ASP A 1 114 ? 21.156 -0.636 -2.488 1 97.94 114 ASP A C 1
ATOM 843 O O . ASP A 1 114 ? 20.812 0.001 -3.488 1 97.94 114 ASP A O 1
ATOM 847 N N . LEU A 1 115 ? 20.812 -0.238 -1.27 1 98.25 115 LEU A N 1
ATOM 848 C CA . LEU A 1 115 ? 20.094 1.011 -1.039 1 98.25 115 LEU A CA 1
ATOM 849 C C . LEU A 1 115 ? 20.922 2.205 -1.522 1 98.25 115 LEU A C 1
ATOM 851 O O . LEU A 1 115 ? 20.375 3.121 -2.145 1 98.25 115 LEU A O 1
ATOM 855 N N . GLN A 1 116 ? 22.188 2.193 -1.206 1 98 116 GLN A N 1
ATOM 856 C CA . GLN A 1 116 ? 23.062 3.258 -1.695 1 98 116 GLN A CA 1
ATOM 857 C C . GLN A 1 116 ? 23.031 3.344 -3.219 1 98 116 GLN A C 1
ATOM 859 O O . GLN A 1 116 ? 22.938 4.438 -3.781 1 98 116 GLN A O 1
ATOM 864 N N . ARG A 1 117 ? 23.078 2.146 -3.863 1 98.44 117 ARG A N 1
ATOM 865 C CA . ARG A 1 117 ? 23 2.105 -5.32 1 98.44 117 ARG A CA 1
ATOM 866 C C . ARG A 1 117 ? 21.688 2.727 -5.809 1 98.44 117 ARG A C 1
ATOM 868 O O . ARG A 1 117 ? 21.703 3.537 -6.738 1 98.44 117 ARG A O 1
ATOM 875 N N . VAL A 1 118 ? 20.562 2.357 -5.215 1 98.56 118 VAL A N 1
ATOM 876 C CA . VAL A 1 118 ? 19.25 2.873 -5.598 1 98.56 118 VAL A CA 1
ATOM 877 C C . VAL A 1 118 ? 19.219 4.387 -5.398 1 98.56 118 VAL A C 1
ATOM 879 O O . VAL A 1 118 ? 18.719 5.121 -6.254 1 98.56 118 VAL A O 1
ATOM 882 N N . ILE A 1 119 ? 19.719 4.863 -4.23 1 98.25 119 ILE A N 1
ATOM 883 C CA . ILE A 1 119 ? 19.766 6.289 -3.934 1 98.25 119 ILE A CA 1
ATOM 884 C C . ILE A 1 119 ? 20.594 7.012 -4.996 1 98.25 119 ILE A C 1
ATOM 886 O O . ILE A 1 119 ? 20.203 8.086 -5.469 1 98.25 119 ILE A O 1
ATOM 890 N N . ASP A 1 120 ? 21.719 6.387 -5.367 1 98.38 120 ASP A N 1
ATOM 891 C CA . ASP A 1 120 ? 22.562 6.977 -6.402 1 98.38 120 ASP A CA 1
ATOM 892 C C . ASP A 1 120 ? 21.812 7.102 -7.723 1 98.38 120 ASP A C 1
ATOM 894 O O . ASP A 1 120 ? 21.953 8.102 -8.43 1 98.38 120 ASP A O 1
ATOM 898 N N . GLU A 1 121 ? 21.031 6.102 -8.055 1 98.5 121 GLU A N 1
ATOM 899 C CA . GLU A 1 121 ? 20.219 6.152 -9.266 1 98.5 121 GLU A CA 1
ATOM 900 C C . GLU A 1 121 ? 19.188 7.281 -9.195 1 98.5 121 GLU A C 1
ATOM 902 O O . GLU A 1 121 ? 18.984 8.008 -10.164 1 98.5 121 GLU A O 1
ATOM 907 N N . VAL A 1 122 ? 18.562 7.461 -8.062 1 98.44 122 VAL A N 1
ATOM 908 C CA . VAL A 1 122 ? 17.547 8.484 -7.863 1 98.44 122 VAL A CA 1
ATOM 909 C C . VAL A 1 122 ? 18.172 9.867 -7.973 1 98.44 122 VAL A C 1
ATOM 911 O O . VAL A 1 122 ? 17.656 10.75 -8.656 1 98.44 122 VAL A O 1
ATOM 914 N N . VAL A 1 123 ? 19.312 10.047 -7.324 1 97.75 123 VAL A N 1
ATOM 915 C CA . VAL A 1 123 ? 20.016 11.328 -7.293 1 97.7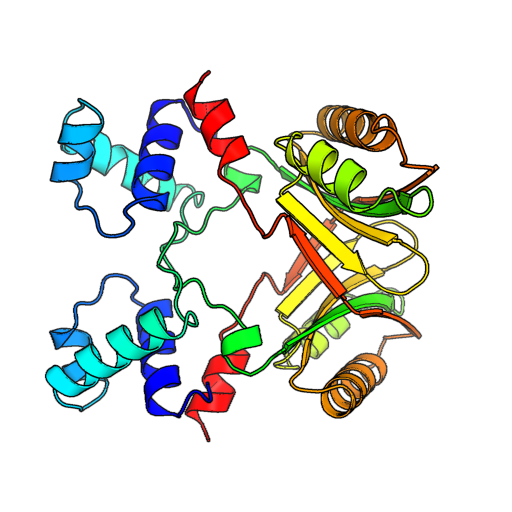5 123 VAL A CA 1
ATOM 916 C C . VAL A 1 123 ? 20.484 11.695 -8.695 1 97.75 123 VAL A C 1
ATOM 918 O O . VAL A 1 123 ? 20.547 12.867 -9.055 1 97.75 123 VAL A O 1
ATOM 921 N N . SER A 1 124 ? 20.734 10.656 -9.492 1 97.94 124 SER A N 1
ATOM 922 C CA . SER A 1 124 ? 21.297 10.875 -10.82 1 97.94 124 SER A CA 1
ATOM 923 C C . SER A 1 124 ? 20.219 11.227 -11.828 1 97.94 124 SER A C 1
ATOM 925 O O . SER A 1 124 ? 20.516 11.586 -12.969 1 97.94 124 SER A O 1
ATOM 927 N N . VAL A 1 125 ? 18.984 11.078 -11.477 1 98 125 VAL A N 1
ATOM 928 C CA . VAL A 1 125 ? 17.891 11.453 -12.367 1 98 125 VAL A CA 1
ATOM 929 C C . VAL A 1 125 ? 17.969 12.938 -12.703 1 98 125 VAL A C 1
ATOM 931 O O . VAL A 1 125 ? 18 13.781 -11.805 1 98 125 VAL A O 1
ATOM 934 N N . PRO A 1 126 ? 18.031 13.289 -14.016 1 97.19 126 PRO A N 1
ATOM 935 C CA . PRO A 1 126 ? 18.047 14.711 -14.367 1 97.19 126 PRO A CA 1
ATOM 936 C C . PRO A 1 126 ? 16.844 15.469 -13.797 1 97.19 126 PRO A C 1
ATOM 938 O O . PRO A 1 126 ? 15.711 15 -13.891 1 97.19 126 PRO A O 1
ATOM 941 N N . GLY A 1 127 ? 17.109 16.594 -13.172 1 97.5 127 GLY A N 1
ATOM 942 C CA . GLY A 1 127 ? 16.047 17.406 -12.594 1 97.5 127 GLY A CA 1
ATOM 943 C C . GLY A 1 127 ? 15.969 17.281 -11.086 1 97.5 127 GLY A C 1
ATOM 944 O O . GLY A 1 127 ? 15.328 18.109 -10.43 1 97.5 127 GLY A O 1
ATOM 945 N N . VAL A 1 128 ? 16.578 16.25 -10.547 1 98 128 VAL A N 1
ATOM 946 C CA . VAL A 1 128 ? 16.656 16.125 -9.094 1 98 128 VAL A CA 1
ATOM 947 C C . VAL A 1 128 ? 17.719 17.078 -8.555 1 98 128 VAL A C 1
ATOM 949 O O . VAL A 1 128 ? 18.875 17.016 -8.977 1 98 128 VAL A O 1
ATOM 952 N N . ARG A 1 129 ? 17.359 17.859 -7.641 1 97.25 129 ARG A N 1
ATOM 953 C CA . ARG A 1 129 ? 18.266 18.875 -7.121 1 97.25 129 ARG A CA 1
ATOM 954 C C . ARG A 1 129 ? 18.766 18.5 -5.73 1 97.25 129 ARG A C 1
ATOM 956 O O . ARG A 1 129 ? 19.938 18.734 -5.402 1 97.25 129 ARG A O 1
ATOM 963 N N . ARG A 1 130 ? 17.938 18.031 -4.938 1 96.12 130 ARG A N 1
ATOM 964 C CA . ARG A 1 130 ? 18.25 17.625 -3.572 1 96.12 130 ARG A CA 1
ATOM 965 C C . ARG A 1 130 ? 17.484 16.375 -3.18 1 96.12 130 ARG A C 1
ATOM 967 O O . ARG A 1 130 ? 16.359 16.156 -3.627 1 96.12 130 ARG A O 1
ATOM 974 N N . THR A 1 131 ? 18.109 15.562 -2.418 1 95.56 131 THR A N 1
ATOM 975 C CA . THR A 1 131 ? 17.5 14.328 -1.913 1 95.56 131 THR A CA 1
ATOM 976 C C . THR A 1 131 ? 17.781 14.164 -0.423 1 95.56 131 THR A C 1
ATOM 978 O O . THR A 1 131 ? 18.922 14.352 0.024 1 95.56 131 THR A O 1
ATOM 981 N N . ALA A 1 132 ? 16.812 13.953 0.317 1 95.12 132 ALA A N 1
ATOM 982 C CA . ALA A 1 132 ? 16.922 13.516 1.707 1 95.12 132 ALA A CA 1
ATOM 983 C C . ALA A 1 132 ? 16.266 12.148 1.907 1 95.12 132 ALA A C 1
ATOM 985 O O . ALA A 1 132 ? 15.07 11.984 1.635 1 95.12 132 ALA A O 1
ATOM 986 N N . THR A 1 133 ? 17.031 11.188 2.379 1 96 133 THR A N 1
ATOM 987 C CA . THR A 1 133 ? 16.531 9.812 2.486 1 96 133 THR A CA 1
ATOM 988 C C . THR A 1 133 ? 16.516 9.359 3.943 1 96 133 THR A C 1
ATOM 990 O O . THR A 1 133 ? 17.453 9.633 4.695 1 96 133 THR A O 1
ATOM 993 N N . SER A 1 134 ? 15.477 8.719 4.344 1 96.69 134 SER A N 1
ATOM 994 C CA . SER A 1 134 ? 15.32 8.109 5.66 1 96.69 134 SER A CA 1
ATOM 995 C C . SER A 1 134 ? 15.008 6.625 5.543 1 96.69 134 SER A C 1
ATOM 997 O O . SER A 1 134 ? 14.234 6.215 4.676 1 96.69 134 SER A O 1
ATOM 999 N N . ILE A 1 135 ? 15.609 5.84 6.391 1 97.31 135 ILE A N 1
ATOM 1000 C CA . ILE A 1 135 ? 15.383 4.398 6.383 1 97.31 135 ILE A CA 1
ATOM 1001 C C . ILE A 1 135 ? 14.273 4.051 7.375 1 97.31 135 ILE A C 1
ATOM 1003 O O . ILE A 1 135 ? 14.234 4.586 8.484 1 97.31 135 ILE A O 1
ATOM 1007 N N . ALA A 1 136 ? 13.359 3.219 6.957 1 97.5 136 ALA A N 1
ATOM 1008 C CA . ALA A 1 136 ? 12.352 2.688 7.871 1 97.5 136 ALA A CA 1
ATOM 1009 C C . ALA A 1 136 ? 12.945 1.612 8.773 1 97.5 136 ALA A C 1
ATOM 1011 O O . ALA A 1 136 ? 13.375 0.56 8.305 1 97.5 136 ALA A O 1
ATOM 1012 N N . LEU A 1 137 ? 12.922 1.891 10.016 1 95.69 137 LEU A N 1
ATOM 1013 C CA . LEU A 1 137 ? 13.453 0.938 10.984 1 95.69 137 LEU A CA 1
ATOM 1014 C C . LEU A 1 137 ? 12.406 -0.119 11.336 1 95.69 137 LEU A C 1
ATOM 1016 O O . LEU A 1 137 ? 12.75 -1.273 11.602 1 95.69 137 LEU A O 1
ATOM 1020 N N . SER A 1 138 ? 11.203 0.29 11.406 1 95.62 138 SER A N 1
ATOM 1021 C CA . SER A 1 138 ? 10.055 -0.574 11.656 1 95.62 138 SER A CA 1
ATOM 1022 C C . SER A 1 138 ? 8.773 0.041 11.117 1 95.62 138 SER A C 1
ATOM 1024 O O . SER A 1 138 ? 8.75 1.208 10.719 1 95.62 138 SER A O 1
ATOM 1026 N N . THR A 1 139 ? 7.773 -0.739 11.047 1 96.75 139 THR A N 1
ATOM 1027 C CA . THR A 1 139 ? 6.461 -0.311 10.586 1 96.75 139 THR A CA 1
ATOM 1028 C C . THR A 1 139 ? 5.387 -0.656 11.609 1 96.75 139 THR A C 1
ATOM 1030 O O . THR A 1 139 ? 4.656 -1.635 11.453 1 96.75 139 THR A O 1
ATOM 1033 N N . PRO A 1 140 ? 5.215 0.173 12.641 1 97 140 PRO A N 1
ATOM 1034 C CA . PRO A 1 140 ? 4.277 -0.142 13.719 1 97 140 PRO A CA 1
ATOM 1035 C C . PRO A 1 140 ? 2.836 -0.271 13.227 1 97 140 PRO A C 1
ATOM 1037 O O . PRO A 1 140 ? 2.033 -0.984 13.836 1 97 140 PRO A O 1
ATOM 1040 N N . VAL A 1 141 ? 2.482 0.478 12.227 1 97.5 141 VAL A N 1
ATOM 1041 C CA . VAL A 1 141 ? 1.186 0.358 11.57 1 97.5 141 VAL A CA 1
ATOM 1042 C C . VAL A 1 141 ? 1.384 0.061 10.086 1 97.5 141 VAL A C 1
ATOM 1044 O O . VAL A 1 141 ? 1.647 0.97 9.297 1 97.5 141 VAL A O 1
ATOM 1047 N N . PRO A 1 142 ? 1.24 -1.202 9.727 1 95.06 142 PRO A N 1
ATOM 1048 C CA . PRO A 1 142 ? 1.308 -1.512 8.297 1 95.06 142 PRO A CA 1
ATOM 1049 C C . PRO A 1 142 ? 0.143 -0.917 7.508 1 95.06 142 PRO A C 1
ATOM 1051 O O . PRO A 1 142 ? -0.86 -0.506 8.094 1 95.06 142 PRO A O 1
ATOM 1054 N N . PRO A 1 143 ? 0.353 -0.845 6.176 1 94.88 143 PRO A N 1
ATOM 1055 C CA . PRO A 1 143 ? -0.747 -0.299 5.379 1 94.88 143 PRO A CA 1
ATOM 1056 C C . PRO A 1 143 ? -2.086 -0.966 5.684 1 94.88 143 PRO A C 1
ATOM 1058 O O . PRO A 1 143 ? -2.172 -2.197 5.727 1 94.88 143 PRO A O 1
ATOM 1061 N N . ARG A 1 144 ? -3.158 -0.08 5.926 1 95.12 144 ARG A N 1
ATOM 1062 C CA . ARG A 1 144 ? -4.449 -0.643 6.309 1 95.12 144 ARG A CA 1
ATOM 1063 C C . ARG A 1 144 ? -5.594 0.25 5.848 1 95.12 144 ARG A C 1
ATOM 1065 O O . ARG A 1 144 ? -5.434 1.467 5.734 1 95.12 144 ARG A O 1
ATOM 1072 N N . VAL A 1 145 ? -6.742 -0.414 5.637 1 95.5 145 VAL A N 1
ATOM 1073 C CA . VAL A 1 145 ? -7.961 0.304 5.285 1 95.5 145 VAL A CA 1
ATOM 1074 C C . VAL A 1 145 ? -9.117 -0.184 6.152 1 95.5 145 VAL A C 1
ATOM 1076 O O . VAL A 1 145 ? -10.219 0.371 6.102 1 95.5 145 VAL A O 1
ATOM 1079 N N . ARG A 1 146 ? -8.875 -1.162 6.973 1 96.62 146 ARG A N 1
ATOM 1080 C CA . ARG A 1 146 ? -9.922 -1.83 7.734 1 96.62 146 ARG A CA 1
ATOM 1081 C C . ARG A 1 146 ? -10.648 -0.846 8.648 1 96.62 146 ARG A C 1
ATOM 1083 O O . ARG A 1 146 ? -11.883 -0.798 8.664 1 96.62 146 ARG A O 1
ATOM 1090 N N . PRO A 1 147 ? -9.938 0.008 9.367 1 97.31 147 PRO A N 1
ATOM 1091 C CA . PRO A 1 147 ? -10.656 0.925 10.258 1 97.31 147 PRO A CA 1
ATOM 1092 C C . PRO A 1 147 ? -11.609 1.851 9.5 1 97.31 147 PRO A C 1
ATOM 1094 O O . PRO A 1 147 ? -12.672 2.203 10.023 1 97.31 147 PRO A O 1
ATOM 1097 N N . LEU A 1 148 ? -11.258 2.225 8.312 1 97 148 LEU A N 1
ATOM 1098 C CA . LEU A 1 148 ? -12.117 3.09 7.516 1 97 148 LEU A CA 1
ATOM 1099 C C . LEU A 1 148 ? -13.383 2.355 7.094 1 97 148 LEU A C 1
ATOM 1101 O O . LEU A 1 148 ? -14.477 2.918 7.156 1 97 148 LEU A O 1
ATOM 1105 N N . LEU A 1 149 ? -13.172 1.099 6.695 1 97.12 149 LEU A N 1
ATOM 1106 C CA . LEU A 1 149 ? -14.312 0.285 6.297 1 97.12 149 LEU A CA 1
ATOM 1107 C C . LEU A 1 149 ? -15.234 0.022 7.484 1 97.12 149 LEU A C 1
ATOM 1109 O O . LEU A 1 149 ? -16.453 0.047 7.344 1 97.12 149 LEU A O 1
ATOM 1113 N N . GLU A 1 150 ? -14.617 -0.238 8.609 1 97.62 150 GLU A N 1
ATOM 1114 C CA . GLU A 1 150 ? -15.406 -0.491 9.812 1 97.62 150 GLU A CA 1
ATOM 1115 C C . GLU A 1 150 ? -16.234 0.73 10.195 1 97.62 150 GLU A C 1
ATOM 1117 O O . GLU A 1 150 ? -17.391 0.597 10.609 1 97.62 150 GLU A O 1
ATOM 1122 N N . ARG A 1 151 ? -15.688 1.864 10.07 1 95.25 151 ARG A N 1
ATOM 1123 C CA . ARG A 1 151 ? -16.406 3.104 10.352 1 95.25 151 ARG A CA 1
ATOM 1124 C C . ARG A 1 151 ? -17.609 3.262 9.422 1 95.25 151 ARG A C 1
ATOM 1126 O O . ARG A 1 151 ? -18.703 3.615 9.875 1 95.25 151 ARG A O 1
ATOM 1133 N N . ILE A 1 152 ? -17.406 2.969 8.164 1 94.19 152 ILE A N 1
ATOM 1134 C CA . ILE A 1 152 ? -18.484 3.088 7.191 1 94.19 152 ILE A CA 1
ATOM 1135 C C . ILE A 1 152 ? -19.547 2.025 7.469 1 94.19 152 ILE A C 1
ATOM 1137 O O . ILE A 1 152 ? -20.75 2.295 7.359 1 94.19 152 ILE A O 1
ATOM 1141 N N . ALA A 1 153 ? -19.125 0.841 7.848 1 95.75 153 ALA A N 1
ATOM 1142 C CA . ALA A 1 153 ? -20.031 -0.264 8.109 1 95.75 153 ALA A CA 1
ATOM 1143 C C . ALA A 1 153 ? -20.922 0.033 9.32 1 95.75 153 ALA A C 1
ATOM 1145 O O . ALA A 1 153 ? -22.062 -0.434 9.398 1 95.75 153 ALA A O 1
ATOM 1146 N N . ALA A 1 154 ? -20.344 0.755 10.25 1 93.06 154 ALA A N 1
ATOM 1147 C CA . ALA A 1 154 ? -21.062 1.071 11.484 1 93.06 154 ALA A CA 1
ATOM 1148 C C . ALA A 1 154 ? -22.016 2.238 11.273 1 93.06 154 ALA A C 1
ATOM 1150 O O . ALA A 1 154 ? -22.969 2.42 12.055 1 93.06 154 ALA A O 1
ATOM 1151 N N . GLY A 1 155 ? -21.953 3.014 10.117 1 80.69 155 GLY A N 1
ATOM 1152 C CA . GLY A 1 155 ? -22.859 4.113 9.852 1 80.69 155 GLY A CA 1
ATOM 1153 C C . GLY A 1 155 ? -22.391 5.438 10.406 1 80.69 155 GLY A C 1
ATOM 1154 O O . GLY A 1 155 ? -22.406 5.652 11.625 1 80.69 155 GLY A O 1
ATOM 1155 N N . MET B 1 1 ? 13.641 -16.031 2.699 1 75.62 1 MET B N 1
ATOM 1156 C CA . MET B 1 1 ? 13.523 -16.922 1.542 1 75.62 1 MET B CA 1
ATOM 1157 C C . MET B 1 1 ? 13.852 -16.172 0.252 1 75.62 1 MET B C 1
ATOM 1159 O O . MET B 1 1 ? 13.633 -14.961 0.16 1 75.62 1 MET B O 1
ATOM 1163 N N . ARG B 1 2 ? 14.555 -16.984 -0.639 1 79.75 2 ARG B N 1
ATOM 1164 C CA . ARG B 1 2 ? 14.852 -16.375 -1.932 1 79.75 2 ARG B CA 1
ATOM 1165 C C . ARG B 1 2 ? 13.859 -16.844 -2.996 1 79.75 2 ARG B C 1
ATOM 1167 O O . ARG B 1 2 ? 13.75 -18.047 -3.264 1 79.75 2 ARG B O 1
ATOM 1174 N N . LEU B 1 3 ? 13.055 -15.898 -3.557 1 91.62 3 LEU B N 1
ATOM 1175 C CA . LEU B 1 3 ? 12.141 -16.203 -4.652 1 91.62 3 LEU B CA 1
ATOM 1176 C C . LEU B 1 3 ? 12.906 -16.578 -5.914 1 91.62 3 LEU B C 1
ATOM 1178 O O . LEU B 1 3 ? 13.906 -15.938 -6.25 1 91.62 3 LEU B O 1
ATOM 1182 N N . ASP B 1 4 ? 12.5 -17.641 -6.559 1 93.5 4 ASP B N 1
ATOM 1183 C CA . ASP B 1 4 ? 13.094 -17.953 -7.859 1 93.5 4 ASP B CA 1
ATOM 1184 C C . ASP B 1 4 ? 12.188 -17.469 -8.992 1 93.5 4 ASP B C 1
ATOM 1186 O O . ASP B 1 4 ? 11.18 -16.797 -8.758 1 93.5 4 ASP B O 1
ATOM 1190 N N . ALA B 1 5 ? 12.625 -17.781 -10.203 1 96.38 5 ALA B N 1
ATOM 1191 C CA . ALA B 1 5 ? 11.945 -17.266 -11.391 1 96.38 5 ALA B CA 1
ATOM 1192 C C . ALA B 1 5 ? 10.516 -17.781 -11.477 1 96.38 5 ALA B C 1
ATOM 1194 O O . ALA B 1 5 ? 9.602 -17.047 -11.852 1 96.38 5 ALA B O 1
ATOM 1195 N N . LEU B 1 6 ? 10.336 -19.016 -11.125 1 97.06 6 LEU B N 1
ATOM 1196 C CA . LEU B 1 6 ? 9 -19.594 -11.211 1 97.06 6 LEU B CA 1
ATOM 1197 C C . LEU B 1 6 ? 8.062 -18.953 -10.188 1 97.06 6 LEU B C 1
ATOM 1199 O O . LEU B 1 6 ? 6.902 -18.672 -10.5 1 97.06 6 LEU B O 1
ATOM 1203 N N . ASP B 1 7 ? 8.539 -18.797 -8.945 1 97.06 7 ASP B N 1
ATOM 1204 C CA . ASP B 1 7 ? 7.758 -18.109 -7.93 1 97.06 7 ASP B CA 1
ATOM 1205 C C . ASP B 1 7 ? 7.273 -16.75 -8.445 1 97.06 7 ASP B C 1
ATOM 1207 O O . ASP B 1 7 ? 6.094 -16.422 -8.32 1 97.06 7 ASP B O 1
ATOM 1211 N N . ALA B 1 8 ? 8.195 -15.977 -9.047 1 97.38 8 ALA B N 1
ATOM 1212 C CA . ALA B 1 8 ? 7.895 -14.625 -9.523 1 97.38 8 ALA B CA 1
ATOM 1213 C C . ALA B 1 8 ? 6.887 -14.664 -10.672 1 97.38 8 ALA B C 1
ATOM 1215 O O . ALA B 1 8 ? 5.961 -13.852 -10.719 1 97.38 8 ALA B O 1
ATOM 1216 N N . ARG B 1 9 ? 7.078 -15.562 -11.555 1 97.94 9 ARG B N 1
ATOM 1217 C CA . ARG B 1 9 ? 6.141 -15.695 -12.664 1 97.94 9 ARG B CA 1
ATOM 1218 C C . ARG B 1 9 ? 4.742 -16.047 -12.172 1 97.94 9 ARG B C 1
ATOM 1220 O O . ARG B 1 9 ? 3.748 -15.539 -12.703 1 97.94 9 ARG B O 1
ATOM 1227 N N . LEU B 1 10 ? 4.719 -16.938 -11.219 1 98.06 10 LEU B N 1
ATOM 1228 C CA . LEU B 1 10 ? 3.445 -17.312 -10.617 1 98.06 10 LEU B CA 1
ATOM 1229 C C . LEU B 1 10 ? 2.768 -16.094 -9.977 1 98.06 10 LEU B C 1
ATOM 1231 O O . LEU B 1 10 ? 1.58 -15.852 -10.203 1 98.06 10 LEU B O 1
ATOM 1235 N N . LEU B 1 11 ? 3.492 -15.312 -9.25 1 97.38 11 LEU B N 1
ATOM 1236 C CA . LEU B 1 11 ? 2.951 -14.133 -8.578 1 97.38 11 LEU B CA 1
ATOM 1237 C C . LEU B 1 11 ? 2.535 -13.07 -9.586 1 97.38 11 LEU B C 1
ATOM 1239 O O . LEU B 1 11 ? 1.545 -12.367 -9.383 1 97.38 11 LEU B O 1
ATOM 1243 N N . LEU B 1 12 ? 3.32 -12.945 -10.68 1 97.69 12 LEU B N 1
ATOM 1244 C CA . LEU B 1 12 ? 2.945 -12.031 -11.75 1 97.69 12 LEU B CA 1
ATOM 1245 C C . LEU B 1 12 ? 1.629 -12.453 -12.398 1 97.69 12 LEU B C 1
ATOM 1247 O O . LEU B 1 12 ? 0.755 -11.617 -12.641 1 97.69 12 LEU B O 1
ATOM 1251 N N . LEU B 1 13 ? 1.52 -13.727 -12.609 1 97.56 13 LEU B N 1
ATOM 1252 C CA . LEU B 1 13 ? 0.289 -14.273 -13.172 1 97.56 13 LEU B CA 1
ATOM 1253 C C . LEU B 1 13 ? -0.904 -13.961 -12.273 1 97.56 13 LEU B C 1
ATOM 1255 O O . LEU B 1 13 ? -1.947 -13.516 -12.75 1 97.56 13 LEU B O 1
ATOM 1259 N N . LEU B 1 14 ? -0.731 -14.086 -10.961 1 96.5 14 LEU B N 1
ATOM 1260 C CA . LEU B 1 14 ? -1.811 -13.875 -10 1 96.5 14 LEU B CA 1
ATOM 1261 C C . LEU B 1 14 ? -2.074 -12.391 -9.797 1 96.5 14 LEU B C 1
ATOM 1263 O O . LEU B 1 14 ? -3.148 -12 -9.328 1 96.5 14 LEU B O 1
ATOM 1267 N N . THR B 1 15 ? -1.097 -11.586 -10.055 1 95.06 15 THR B N 1
ATOM 1268 C CA . THR B 1 15 ? -1.314 -10.141 -10.039 1 95.06 15 THR B CA 1
ATOM 1269 C C . THR B 1 15 ? -2.283 -9.727 -11.141 1 95.06 15 THR B C 1
ATOM 1271 O O . THR B 1 15 ? -3.178 -8.914 -10.914 1 95.06 15 THR B O 1
ATOM 1274 N N . ASP B 1 16 ? -2.176 -10.398 -12.25 1 94.31 16 ASP B N 1
ATOM 1275 C CA . ASP B 1 16 ? -3.01 -10.078 -13.406 1 94.31 16 ASP B CA 1
ATOM 1276 C C . ASP B 1 16 ? -4.359 -10.789 -13.328 1 94.31 16 ASP B C 1
ATOM 1278 O O . ASP B 1 16 ? -5.371 -10.266 -13.789 1 94.31 16 ASP B O 1
ATOM 1282 N N . ALA B 1 17 ? -4.316 -11.984 -12.734 1 94.12 17 ALA B N 1
ATOM 1283 C CA . ALA B 1 17 ? -5.512 -12.812 -12.602 1 94.12 17 ALA B CA 1
ATOM 1284 C C . ALA B 1 17 ? -5.586 -13.453 -11.219 1 94.12 17 ALA B C 1
ATOM 1286 O O . ALA B 1 17 ? -5.371 -14.656 -11.078 1 94.12 17 ALA B O 1
ATOM 1287 N N . PRO B 1 18 ? -6.078 -12.656 -10.281 1 91.5 18 PRO B N 1
ATOM 1288 C CA . PRO B 1 18 ? -5.949 -13.086 -8.883 1 91.5 18 PRO B CA 1
ATOM 1289 C C . PRO B 1 18 ? -6.855 -14.266 -8.539 1 91.5 18 PRO B C 1
ATOM 1291 O O . PRO B 1 18 ? -6.625 -14.953 -7.543 1 91.5 18 PRO B O 1
ATOM 1294 N N . ARG B 1 19 ? -7.824 -14.555 -9.352 1 88.12 19 ARG B N 1
ATOM 1295 C CA . ARG B 1 19 ? -8.789 -15.594 -9.016 1 88.12 19 ARG B CA 1
ATOM 1296 C C . ARG B 1 19 ? -8.539 -16.859 -9.828 1 88.12 19 ARG B C 1
ATOM 1298 O O . ARG B 1 19 ? -9.344 -17.797 -9.805 1 88.12 19 ARG B O 1
ATOM 1305 N N . LEU B 1 20 ? -7.422 -16.891 -10.5 1 93.56 20 LEU B N 1
ATOM 1306 C CA . LEU B 1 20 ? -7.086 -18.094 -11.234 1 93.56 20 LEU B CA 1
ATOM 1307 C C . LEU B 1 20 ? -6.891 -19.266 -10.281 1 93.56 20 LEU B C 1
ATOM 1309 O O . LEU B 1 20 ? -6.293 -19.125 -9.211 1 93.56 20 LEU B O 1
ATOM 1313 N N . GLY B 1 21 ? -7.379 -20.438 -10.695 1 94.06 21 GLY B N 1
ATOM 1314 C CA . GLY B 1 21 ? -7.125 -21.656 -9.938 1 94.06 21 GLY B CA 1
ATOM 1315 C C . GLY B 1 21 ? -5.758 -22.25 -10.219 1 94.06 21 GLY B C 1
ATOM 1316 O O . GLY B 1 21 ? -5.082 -21.859 -11.164 1 94.06 21 GLY B O 1
ATOM 1317 N N . VAL B 1 22 ? -5.41 -23.156 -9.43 1 96.31 22 VAL B N 1
ATOM 1318 C CA . VAL B 1 22 ? -4.102 -23.812 -9.492 1 96.31 22 VAL B CA 1
ATOM 1319 C C . VAL B 1 22 ? -3.918 -24.469 -10.852 1 96.31 22 VAL B C 1
ATOM 1321 O O . VAL B 1 22 ? -2.848 -24.391 -11.453 1 96.31 22 VAL B O 1
ATOM 1324 N N . LEU B 1 23 ? -4.969 -25.062 -11.367 1 97.5 23 LEU B N 1
ATOM 1325 C CA . LEU B 1 23 ? -4.883 -25.766 -12.633 1 97.5 23 LEU B CA 1
ATOM 1326 C C . LEU B 1 23 ? -4.586 -24.797 -13.781 1 97.5 23 LEU B C 1
ATOM 1328 O O . LEU B 1 23 ? -3.736 -25.078 -14.625 1 97.5 23 LEU B O 1
ATOM 1332 N N . GLU B 1 24 ? -5.242 -23.75 -13.844 1 97.31 24 GLU B N 1
ATOM 1333 C CA . GLU B 1 24 ? -5.031 -22.781 -14.914 1 97.31 24 GLU B CA 1
ATOM 1334 C C . GLU B 1 24 ? -3.662 -22.109 -14.797 1 97.31 24 GLU B C 1
ATOM 1336 O O . GLU B 1 24 ? -3.006 -21.844 -15.805 1 97.31 24 GLU B O 1
ATOM 1341 N N . CYS B 1 25 ? -3.238 -21.828 -13.578 1 98.12 25 CYS B N 1
ATOM 1342 C CA . CYS B 1 25 ? -1.881 -21.328 -13.367 1 98.12 25 CYS B CA 1
ATOM 1343 C C . CYS B 1 25 ? -0.854 -22.312 -13.93 1 98.12 25 CYS B C 1
ATOM 1345 O O . CYS B 1 25 ? 0.087 -21.891 -14.609 1 98.12 25 CYS B O 1
ATOM 1347 N N . ALA B 1 26 ? -1.045 -23.578 -13.617 1 98.38 26 ALA B N 1
ATOM 1348 C CA . ALA B 1 26 ? -0.145 -24.625 -14.086 1 98.38 26 ALA B CA 1
ATOM 1349 C C . ALA B 1 26 ? -0.075 -24.641 -15.609 1 98.38 26 ALA B C 1
ATOM 1351 O O . ALA B 1 26 ? 1.015 -24.672 -16.188 1 98.38 26 ALA B O 1
ATOM 1352 N N . ARG B 1 27 ? -1.176 -24.594 -16.266 1 98.25 27 ARG B N 1
ATOM 1353 C CA . ARG B 1 27 ? -1.262 -24.594 -17.719 1 98.25 27 ARG B CA 1
ATOM 1354 C C . ARG B 1 27 ? -0.527 -23.406 -18.312 1 98.25 27 ARG B C 1
ATOM 1356 O O . ARG B 1 27 ? 0.295 -23.562 -19.219 1 98.25 27 ARG B O 1
ATOM 1363 N N . ARG B 1 28 ? -0.725 -22.266 -17.797 1 97.75 28 ARG B N 1
ATOM 1364 C CA . ARG B 1 28 ? -0.164 -21.031 -18.344 1 97.75 28 ARG B CA 1
ATOM 1365 C C . ARG B 1 28 ? 1.341 -20.953 -18.109 1 97.75 28 ARG B C 1
ATOM 1367 O O . ARG B 1 28 ? 2.078 -20.391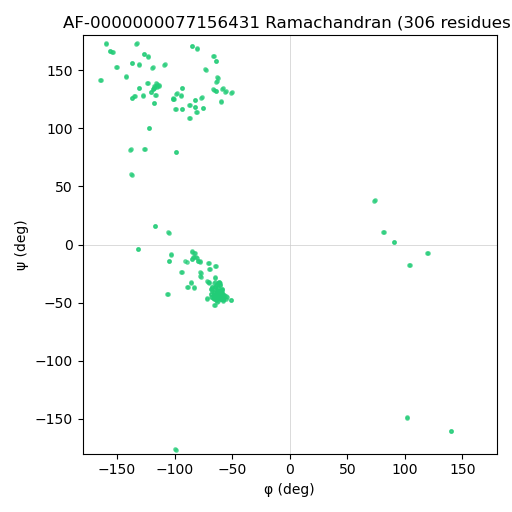 -18.922 1 97.75 28 ARG B O 1
ATOM 1374 N N . LEU B 1 29 ? 1.762 -21.531 -17.031 1 97.88 29 LEU B N 1
ATOM 1375 C CA . LEU B 1 29 ? 3.176 -21.469 -16.672 1 97.88 29 LEU B CA 1
ATOM 1376 C C . LEU B 1 29 ? 3.934 -22.656 -17.266 1 97.88 29 LEU B C 1
ATOM 1378 O O . LEU B 1 29 ? 5.168 -22.672 -17.25 1 97.88 29 LEU B O 1
ATOM 1382 N N . GLY B 1 30 ? 3.176 -23.656 -17.719 1 98.12 30 GLY B N 1
ATOM 1383 C CA . GLY B 1 30 ? 3.809 -24.828 -18.312 1 98.12 30 GLY B CA 1
ATOM 1384 C C . GLY B 1 30 ? 4.469 -25.719 -17.297 1 98.12 30 GLY B C 1
ATOM 1385 O O . GLY B 1 30 ? 5.582 -26.203 -17.516 1 98.12 30 GLY B O 1
ATOM 1386 N N . VAL B 1 31 ? 3.885 -25.875 -16.156 1 98.19 31 VAL B N 1
ATOM 1387 C CA . VAL B 1 31 ? 4.398 -26.75 -15.094 1 98.19 31 VAL B CA 1
ATOM 1388 C C . VAL B 1 31 ? 3.27 -27.625 -14.555 1 98.19 31 VAL B C 1
ATOM 1390 O O . VAL B 1 31 ? 2.111 -27.469 -14.945 1 98.19 31 VAL B O 1
ATOM 1393 N N . ALA B 1 32 ? 3.611 -28.578 -13.68 1 98.38 32 ALA B N 1
ATOM 1394 C CA . ALA B 1 32 ? 2.613 -29.484 -13.117 1 98.38 32 ALA B CA 1
ATOM 1395 C C . ALA B 1 32 ? 1.747 -28.766 -12.086 1 98.38 32 ALA B C 1
ATOM 1397 O O . ALA B 1 32 ? 2.211 -27.844 -11.406 1 98.38 32 ALA B O 1
ATOM 1398 N N . ARG B 1 33 ? 0.522 -29.266 -11.984 1 97.69 33 ARG B N 1
ATOM 1399 C C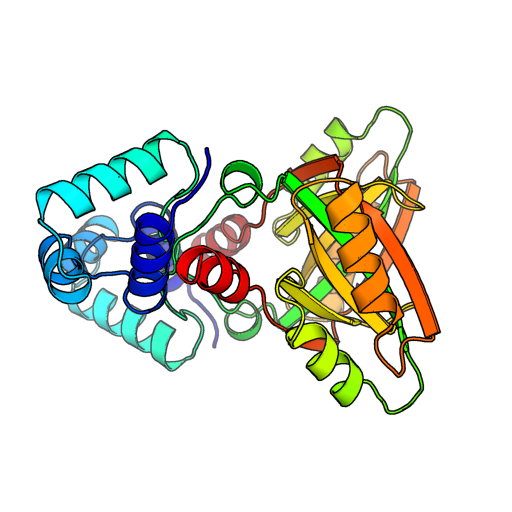A . ARG B 1 33 ? -0.398 -28.734 -10.984 1 97.69 33 ARG B CA 1
ATOM 1400 C C . ARG B 1 33 ? 0.212 -28.812 -9.586 1 97.69 33 ARG B C 1
ATOM 1402 O O . ARG B 1 33 ? 0.125 -27.859 -8.812 1 97.69 33 ARG B O 1
ATOM 1409 N N . GLY B 1 34 ? 0.814 -29.906 -9.242 1 98.19 34 GLY B N 1
ATOM 1410 C CA . GLY B 1 34 ? 1.437 -30.094 -7.938 1 98.19 34 GLY B CA 1
ATOM 1411 C C . GLY B 1 34 ? 2.547 -29.094 -7.664 1 98.19 34 GLY B C 1
ATOM 1412 O O . GLY B 1 34 ? 2.752 -28.688 -6.52 1 98.19 34 GLY B O 1
ATOM 1413 N N . THR B 1 35 ? 3.234 -28.781 -8.766 1 97.94 35 THR B N 1
ATOM 1414 C CA . THR B 1 35 ? 4.301 -27.797 -8.648 1 97.94 35 THR B CA 1
ATOM 1415 C C . THR B 1 35 ? 3.734 -26.438 -8.227 1 97.94 35 THR B C 1
ATOM 1417 O O . THR B 1 35 ? 4.246 -25.812 -7.293 1 97.94 35 THR B O 1
ATOM 1420 N N . VAL B 1 36 ? 2.697 -25.953 -8.883 1 98.06 36 VAL B N 1
ATOM 1421 C CA . VAL B 1 36 ? 2.068 -24.688 -8.555 1 98.06 36 VAL B CA 1
ATOM 1422 C C . VAL B 1 36 ? 1.563 -24.719 -7.113 1 98.06 36 VAL B C 1
ATOM 1424 O O . VAL B 1 36 ? 1.803 -23.781 -6.348 1 98.06 36 VAL B O 1
ATOM 1427 N N . GLN B 1 37 ? 0.934 -25.797 -6.754 1 97.75 37 GLN B N 1
ATOM 1428 C CA . GLN B 1 37 ? 0.414 -25.922 -5.398 1 97.75 37 GLN B CA 1
ATOM 1429 C C . GLN B 1 37 ? 1.538 -25.844 -4.367 1 97.75 37 GLN B C 1
ATOM 1431 O O . GLN B 1 37 ? 1.427 -25.141 -3.371 1 97.75 37 GLN B O 1
ATOM 1436 N N . ALA B 1 38 ? 2.537 -26.562 -4.633 1 97.88 38 ALA B N 1
ATOM 1437 C CA . ALA B 1 38 ? 3.678 -26.578 -3.721 1 97.88 38 ALA B CA 1
ATOM 1438 C C . ALA B 1 38 ? 4.285 -25.188 -3.566 1 97.88 38 ALA B C 1
ATOM 1440 O O . ALA B 1 38 ? 4.656 -24.781 -2.461 1 97.88 38 ALA B O 1
ATOM 1441 N N . ARG B 1 39 ? 4.391 -24.516 -4.684 1 97.19 39 ARG B N 1
ATOM 1442 C CA . ARG B 1 39 ? 4.965 -23.172 -4.633 1 97.19 39 ARG B CA 1
ATOM 1443 C C . ARG B 1 39 ? 4.07 -22.219 -3.846 1 97.19 39 ARG B C 1
ATOM 1445 O O . ARG B 1 39 ? 4.555 -21.422 -3.037 1 97.19 39 ARG B O 1
ATOM 1452 N N . LEU B 1 40 ? 2.809 -22.234 -4.094 1 96.88 40 LEU B N 1
ATOM 1453 C CA . LEU B 1 40 ? 1.877 -21.375 -3.369 1 96.88 40 LEU B CA 1
ATOM 1454 C C . LEU B 1 40 ? 1.93 -21.656 -1.872 1 96.88 40 LEU B C 1
ATOM 1456 O O . LEU B 1 40 ? 1.958 -20.734 -1.059 1 96.88 40 LEU B O 1
ATOM 1460 N N . ASP B 1 41 ? 1.938 -22.922 -1.547 1 97.19 41 ASP B N 1
ATOM 1461 C CA . ASP B 1 41 ? 2.035 -23.312 -0.145 1 97.19 41 ASP B CA 1
ATOM 1462 C C . ASP B 1 41 ? 3.324 -22.797 0.484 1 97.19 41 ASP B C 1
ATOM 1464 O O . ASP B 1 41 ? 3.307 -22.266 1.6 1 97.19 41 ASP B O 1
ATOM 1468 N N . ARG B 1 42 ? 4.316 -22.953 -0.217 1 96.5 42 ARG B N 1
ATOM 1469 C CA . ARG B 1 42 ? 5.621 -22.516 0.273 1 96.5 42 ARG B CA 1
ATOM 1470 C C . ARG B 1 42 ? 5.652 -21 0.464 1 96.5 42 ARG B C 1
ATOM 1472 O O . ARG B 1 42 ? 6.145 -20.516 1.482 1 96.5 42 ARG B O 1
ATOM 1479 N N . LEU B 1 43 ? 5.18 -20.281 -0.553 1 97 43 LEU B N 1
ATOM 1480 C CA . LEU B 1 43 ? 5.145 -18.828 -0.493 1 97 43 LEU B CA 1
ATOM 1481 C C . LEU B 1 43 ? 4.309 -18.344 0.69 1 97 43 LEU B C 1
ATOM 1483 O O . LEU B 1 43 ? 4.672 -17.375 1.361 1 97 43 LEU B O 1
ATOM 1487 N N . THR B 1 44 ? 3.254 -19.031 0.938 1 96.38 44 THR B N 1
ATOM 1488 C CA . THR B 1 44 ? 2.365 -18.688 2.045 1 96.38 44 THR B CA 1
ATOM 1489 C C . THR B 1 44 ? 3.016 -19.031 3.383 1 96.38 44 THR B C 1
ATOM 1491 O O . THR B 1 44 ? 3.041 -18.203 4.297 1 96.38 44 THR B O 1
ATOM 1494 N N . ALA B 1 45 ? 3.582 -20.172 3.512 1 96.38 45 ALA B N 1
ATOM 1495 C CA . ALA B 1 45 ? 4.207 -20.625 4.75 1 96.38 45 ALA B CA 1
ATOM 1496 C C . ALA B 1 45 ? 5.395 -19.75 5.125 1 96.38 45 ALA B C 1
ATOM 1498 O O . ALA B 1 45 ? 5.641 -19.5 6.305 1 96.38 45 ALA B O 1
ATOM 1499 N N . ALA B 1 46 ? 6.086 -19.312 4.094 1 95.19 46 ALA B N 1
ATOM 1500 C CA . ALA B 1 46 ? 7.258 -18.469 4.316 1 95.19 46 ALA B CA 1
ATOM 1501 C C . ALA B 1 46 ? 6.855 -17.031 4.645 1 95.19 46 ALA B C 1
ATOM 1503 O O . ALA B 1 46 ? 7.695 -16.219 5.035 1 95.19 46 ALA B O 1
ATOM 1504 N N . GLY B 1 47 ? 5.602 -16.672 4.41 1 95 47 GLY B N 1
ATOM 1505 C CA . GLY B 1 47 ? 5.105 -15.352 4.746 1 95 47 GLY B CA 1
ATOM 1506 C C . GLY B 1 47 ? 5.262 -14.352 3.613 1 95 47 GLY B C 1
ATOM 1507 O O . GLY B 1 47 ? 5.016 -13.156 3.797 1 95 47 GLY B O 1
ATOM 1508 N N . VAL B 1 48 ? 5.77 -14.781 2.48 1 95.5 48 VAL B N 1
ATOM 1509 C CA . VAL B 1 48 ? 5.91 -13.906 1.32 1 95.5 48 VAL B CA 1
ATOM 1510 C C . VAL B 1 48 ? 4.531 -13.484 0.818 1 95.5 48 VAL B C 1
ATOM 1512 O O . VAL B 1 48 ? 4.281 -12.297 0.594 1 95.5 48 VAL B O 1
ATOM 1515 N N . LEU B 1 49 ? 3.705 -14.469 0.608 1 95.75 49 LEU B N 1
ATOM 1516 C CA . LEU B 1 49 ? 2.33 -14.234 0.18 1 95.75 49 LEU B CA 1
ATOM 1517 C C . LEU B 1 49 ? 1.388 -14.188 1.378 1 95.75 49 LEU B C 1
ATOM 1519 O O . LEU B 1 49 ? 1.176 -15.203 2.045 1 95.75 49 LEU B O 1
ATOM 1523 N N . LYS B 1 50 ? 0.789 -13.094 1.592 1 94.75 50 LYS B N 1
ATOM 1524 C CA . LYS B 1 50 ? -0.019 -12.906 2.793 1 94.75 50 LYS B CA 1
ATOM 1525 C C . LYS B 1 50 ? -1.508 -13.008 2.477 1 94.75 50 LYS B C 1
ATOM 1527 O O . LYS B 1 50 ? -2.344 -12.992 3.385 1 94.75 50 LYS B O 1
ATOM 1532 N N . GLY B 1 51 ? -1.798 -13.078 1.166 1 93.06 51 GLY B N 1
ATOM 1533 C CA . GLY B 1 51 ? -3.188 -13.188 0.75 1 93.06 51 GLY B CA 1
ATOM 1534 C C . GLY B 1 51 ? -3.508 -12.352 -0.477 1 93.06 51 GLY B C 1
ATOM 1535 O O . GLY B 1 51 ? -2.609 -11.984 -1.235 1 93.06 51 GLY B O 1
ATOM 1536 N N . PHE B 1 52 ? -4.902 -12.094 -0.637 1 94.06 52 PHE B N 1
ATOM 1537 C CA . PHE B 1 52 ? -5.402 -11.352 -1.789 1 94.06 52 PHE B CA 1
ATOM 1538 C C . PHE B 1 52 ? -6.473 -10.359 -1.366 1 94.06 52 PHE B C 1
ATOM 1540 O O . PHE B 1 52 ? -7.598 -10.391 -1.869 1 94.06 52 PHE B O 1
ATOM 1547 N N . PRO B 1 53 ? -6.105 -9.43 -0.502 1 94.06 53 PRO B N 1
ATOM 1548 C CA . PRO B 1 53 ? -7.113 -8.445 -0.098 1 94.06 53 PRO B CA 1
ATOM 1549 C C . PRO B 1 53 ? -7.582 -7.57 -1.258 1 94.06 53 PRO B C 1
ATOM 1551 O O . PRO B 1 53 ? -6.887 -7.457 -2.271 1 94.06 53 PRO B O 1
ATOM 1554 N N . PRO B 1 54 ? -8.828 -6.988 -1.06 1 95 54 PRO B N 1
ATOM 1555 C CA . PRO B 1 54 ? -9.266 -6.055 -2.102 1 95 54 PRO B CA 1
ATOM 1556 C C . PRO B 1 54 ? -8.359 -4.828 -2.203 1 95 54 PRO B C 1
ATOM 1558 O O . PRO B 1 54 ? -7.941 -4.277 -1.182 1 95 54 PRO B O 1
ATOM 1561 N N . GLU B 1 55 ? -7.996 -4.531 -3.369 1 95.75 55 GLU B N 1
ATOM 1562 C CA . GLU B 1 55 ? -7.352 -3.252 -3.637 1 95.75 55 GLU B CA 1
ATOM 1563 C C . GLU B 1 55 ? -8.383 -2.139 -3.807 1 95.75 55 GLU B C 1
ATOM 1565 O O . GLU B 1 55 ? -9.195 -2.178 -4.73 1 95.75 55 GLU B O 1
ATOM 1570 N N . LEU B 1 56 ? -8.312 -1.152 -2.941 1 95.81 56 LEU B N 1
ATOM 1571 C CA . LEU B 1 56 ? -9.344 -0.124 -2.906 1 95.81 56 LEU B CA 1
ATOM 1572 C C . LEU B 1 56 ? -8.766 1.24 -3.268 1 95.81 56 LEU B C 1
ATOM 1574 O O . LEU B 1 56 ? -7.66 1.58 -2.85 1 95.81 56 LEU B O 1
ATOM 1578 N N . ASP B 1 57 ? -9.539 1.99 -4.066 1 95.62 57 ASP B N 1
ATOM 1579 C CA . ASP B 1 57 ? -9.242 3.402 -4.293 1 95.62 57 ASP B CA 1
ATOM 1580 C C . ASP B 1 57 ? -9.898 4.277 -3.23 1 95.62 57 ASP B C 1
ATOM 1582 O O . ASP B 1 57 ? -11.109 4.508 -3.268 1 95.62 57 ASP B O 1
ATOM 1586 N N . LEU B 1 58 ? -9.133 4.836 -2.365 1 93.94 58 LEU B N 1
ATOM 1587 C CA . LEU B 1 58 ? -9.664 5.551 -1.212 1 93.94 58 LEU B CA 1
ATOM 1588 C C . LEU B 1 58 ? -10.328 6.859 -1.641 1 93.94 58 LEU B C 1
ATOM 1590 O O . LEU B 1 58 ? -11.289 7.305 -1.02 1 93.94 58 LEU B O 1
ATOM 1594 N N . ALA B 1 59 ? -9.781 7.441 -2.674 1 93.06 59 ALA B N 1
ATOM 1595 C CA . ALA B 1 59 ? -10.383 8.68 -3.158 1 93.06 59 ALA B CA 1
ATOM 1596 C C . ALA B 1 59 ? -11.828 8.445 -3.602 1 93.06 59 ALA B C 1
ATOM 1598 O O . ALA B 1 59 ? -12.727 9.203 -3.229 1 93.06 59 ALA B O 1
ATOM 1599 N N . THR B 1 60 ? -12.016 7.387 -4.344 1 91.69 60 THR B N 1
ATOM 1600 C CA . THR B 1 60 ? -13.352 7.062 -4.832 1 91.69 60 THR B CA 1
ATOM 1601 C C . THR B 1 60 ? -14.258 6.625 -3.686 1 91.69 60 THR B C 1
ATOM 1603 O O . THR B 1 60 ? -15.484 6.762 -3.764 1 91.69 60 THR B O 1
ATOM 1606 N N . MET B 1 61 ? -13.664 6.176 -2.562 1 91.44 61 MET B N 1
ATOM 1607 C CA . MET B 1 61 ? -14.414 5.766 -1.38 1 91.44 61 MET B CA 1
ATOM 1608 C C . MET B 1 61 ? -14.852 6.977 -0.564 1 91.44 61 MET B C 1
ATOM 1610 O O . MET B 1 61 ? -15.648 6.848 0.37 1 91.44 61 MET B O 1
ATOM 1614 N N . GLY B 1 62 ? -14.266 8.141 -0.866 1 91.5 62 GLY B N 1
ATOM 1615 C CA . GLY B 1 62 ? -14.641 9.352 -0.156 1 91.5 62 GLY B CA 1
ATOM 1616 C C . GLY B 1 62 ? -13.484 9.992 0.585 1 91.5 62 GLY B C 1
ATOM 1617 O O . GLY B 1 62 ? -13.633 11.07 1.17 1 91.5 62 GLY B O 1
ATOM 1618 N N . TYR B 1 63 ? -12.406 9.297 0.598 1 95.12 63 TYR B N 1
ATOM 1619 C CA . TYR B 1 63 ? -11.195 9.852 1.191 1 95.12 63 TYR B CA 1
ATOM 1620 C C . TYR B 1 63 ? -10.273 10.422 0.119 1 95.12 63 TYR B C 1
ATOM 1622 O O . TYR B 1 63 ? -9.234 9.828 -0.192 1 95.12 63 TYR B O 1
ATOM 1630 N N . GLY B 1 64 ? -10.562 11.594 -0.337 1 94.62 64 GLY B N 1
ATOM 1631 C CA . GLY B 1 64 ? -9.938 12.164 -1.518 1 94.62 64 GLY B CA 1
ATOM 1632 C C . GLY B 1 64 ? -8.594 12.812 -1.225 1 94.62 64 GLY B C 1
ATOM 1633 O O . GLY B 1 64 ? -7.879 13.211 -2.145 1 94.62 64 GLY B O 1
ATOM 1634 N N . LEU B 1 65 ? -8.281 12.883 0.043 1 97 65 LEU B N 1
ATOM 1635 C CA . LEU B 1 65 ? -7.027 13.531 0.413 1 97 65 LEU B CA 1
ATOM 1636 C C . LEU B 1 65 ? -6.082 12.539 1.085 1 97 65 LEU B C 1
ATOM 1638 O O . LEU B 1 65 ? -6.5 11.773 1.956 1 97 65 LEU B O 1
ATOM 1642 N N . THR B 1 66 ? -4.953 12.531 0.579 1 97.69 66 THR B N 1
ATOM 1643 C CA . THR B 1 66 ? -3.852 11.828 1.233 1 97.69 66 THR B CA 1
ATOM 1644 C C . THR B 1 66 ? -2.787 12.82 1.702 1 97.69 66 THR B C 1
ATOM 1646 O O . THR B 1 66 ? -2.463 13.773 0.993 1 97.69 66 THR B O 1
ATOM 1649 N N . ALA B 1 67 ? -2.305 12.617 2.875 1 98.06 67 ALA B N 1
ATOM 1650 C CA . ALA B 1 67 ? -1.236 13.445 3.428 1 98.06 67 ALA B CA 1
ATOM 1651 C C . ALA B 1 67 ? -0.192 12.594 4.141 1 98.06 67 ALA B C 1
ATOM 1653 O O . ALA B 1 67 ? -0.469 11.453 4.52 1 98.06 67 ALA B O 1
ATOM 1654 N N . PHE B 1 68 ? 0.962 13.141 4.223 1 97.06 68 PHE B N 1
ATOM 1655 C CA . PHE B 1 68 ? 2.07 12.516 4.938 1 97.06 68 PHE B CA 1
ATOM 1656 C C . PHE B 1 68 ? 2.561 13.414 6.066 1 97.06 68 PHE B C 1
ATOM 1658 O O . PHE B 1 68 ? 2.818 14.602 5.855 1 97.06 68 PHE B O 1
ATOM 1665 N N . ALA B 1 69 ? 2.713 12.844 7.246 1 96.75 69 ALA B N 1
ATOM 1666 C CA . ALA B 1 69 ? 3.201 13.602 8.391 1 96.75 69 ALA B CA 1
ATOM 1667 C C . ALA B 1 69 ? 4.516 13.031 8.914 1 96.75 69 ALA B C 1
ATOM 1669 O O . ALA B 1 69 ? 4.68 11.812 8.992 1 96.75 69 ALA B O 1
ATOM 1670 N N . VAL B 1 70 ? 5.43 13.906 9.156 1 96.19 70 VAL B N 1
ATOM 1671 C CA . VAL B 1 70 ? 6.648 13.578 9.891 1 96.19 70 VAL B CA 1
ATOM 1672 C C . VAL B 1 70 ? 6.531 14.055 11.336 1 96.19 70 VAL B C 1
ATOM 1674 O O . VAL B 1 70 ? 6.289 15.234 11.586 1 96.19 70 VAL B O 1
ATOM 1677 N N . LEU B 1 71 ? 6.742 13.109 12.273 1 97.44 71 LEU B N 1
ATOM 1678 C CA . LEU B 1 71 ? 6.562 13.43 13.688 1 97.44 71 LEU B CA 1
ATOM 1679 C C . LEU B 1 71 ? 7.887 13.328 14.438 1 97.44 71 LEU B C 1
ATOM 1681 O O . LEU B 1 71 ? 8.672 12.406 14.195 1 97.44 71 LEU B O 1
ATOM 1685 N N . GLU B 1 72 ? 8.102 14.281 15.234 1 97.38 72 GLU B N 1
ATOM 1686 C CA . GLU B 1 72 ? 9.07 14.148 16.312 1 97.38 72 GLU B CA 1
ATOM 1687 C C . GLU B 1 72 ? 8.383 13.797 17.641 1 97.38 72 GLU B C 1
ATOM 1689 O O . GLU B 1 72 ? 7.391 14.43 18.016 1 97.38 72 GLU B O 1
ATOM 1694 N N . ILE B 1 73 ? 8.867 12.812 18.281 1 96.75 73 ILE B N 1
ATOM 1695 C CA . ILE B 1 73 ? 8.172 12.352 19.469 1 96.75 73 ILE B CA 1
ATOM 1696 C C . ILE B 1 73 ? 9.117 12.375 20.672 1 96.75 73 ILE B C 1
ATOM 1698 O O . ILE B 1 73 ? 10.336 12.484 20.5 1 96.75 73 ILE B O 1
ATOM 1702 N N . ALA B 1 74 ? 8.57 12.352 21.875 1 94.88 74 ALA B N 1
ATOM 1703 C CA . ALA B 1 74 ? 9.359 12.266 23.094 1 94.88 74 ALA B CA 1
ATOM 1704 C C . ALA B 1 74 ? 10.148 10.961 23.156 1 94.88 74 ALA B C 1
ATOM 1706 O O . ALA B 1 74 ? 9.656 9.914 22.734 1 94.88 74 ALA B O 1
ATOM 1707 N N . GLN B 1 75 ? 11.352 11.109 23.703 1 91.44 75 GLN B N 1
ATOM 1708 C CA . GLN B 1 75 ? 12.234 9.953 23.781 1 91.44 75 GLN B CA 1
ATOM 1709 C C . GLN B 1 75 ? 11.586 8.812 24.562 1 91.44 75 GLN B C 1
ATOM 1711 O O . GLN B 1 75 ? 10.945 9.047 25.594 1 91.44 75 GLN B O 1
ATOM 1716 N N . GLY B 1 76 ? 11.68 7.68 24.062 1 90.62 76 GLY B N 1
ATOM 1717 C CA . GLY B 1 76 ? 11.234 6.488 24.766 1 90.62 76 GLY B CA 1
ATOM 1718 C C . GLY B 1 76 ? 9.734 6.266 24.672 1 90.62 76 GLY B C 1
ATOM 1719 O O . GLY B 1 76 ? 9.195 5.379 25.344 1 90.62 76 GLY B O 1
ATOM 1720 N N . GLN B 1 77 ? 9.039 7.023 23.812 1 92.75 77 GLN B N 1
ATOM 1721 C CA . GLN B 1 77 ? 7.586 6.922 23.797 1 92.75 77 GLN B CA 1
ATOM 1722 C C . GLN B 1 77 ? 7.086 6.398 22.453 1 92.75 77 GLN B C 1
ATOM 1724 O O . GLN B 1 77 ? 5.922 6.586 22.109 1 92.75 77 GLN B O 1
ATOM 1729 N N . ARG B 1 78 ? 7.98 5.852 21.734 1 94.69 78 ARG B N 1
ATOM 1730 C CA . ARG B 1 78 ? 7.641 5.449 20.375 1 94.69 78 ARG B CA 1
ATOM 1731 C C . ARG B 1 78 ? 6.48 4.461 20.359 1 94.69 78 ARG B C 1
ATOM 1733 O O . ARG B 1 78 ? 5.539 4.609 19.578 1 94.69 78 ARG B O 1
ATOM 1740 N N . ALA B 1 79 ? 6.504 3.463 21.219 1 95 79 ALA B N 1
ATOM 1741 C CA . ALA B 1 79 ? 5.473 2.428 21.25 1 95 79 ALA B CA 1
ATOM 1742 C C . ALA B 1 79 ? 4.117 3.012 21.625 1 95 79 ALA B C 1
ATOM 1744 O O . ALA B 1 79 ? 3.1 2.691 21.016 1 95 79 ALA B O 1
ATOM 1745 N N . GLU B 1 80 ? 4.137 3.867 22.609 1 96.62 80 GLU B N 1
ATOM 1746 C CA . GLU B 1 80 ? 2.904 4.496 23.078 1 96.62 80 GLU B CA 1
ATOM 1747 C C . GLU B 1 80 ? 2.307 5.402 22 1 96.62 80 GLU B C 1
ATOM 1749 O O . GLU B 1 80 ? 1.096 5.387 21.766 1 96.62 80 GLU B O 1
ATOM 1754 N N . VAL B 1 81 ? 3.125 6.137 21.375 1 97.75 81 VAL B N 1
ATOM 1755 C CA . VAL B 1 81 ? 2.674 7.043 20.328 1 97.75 81 VAL B CA 1
ATOM 1756 C C . VAL B 1 81 ? 2.121 6.238 19.156 1 97.75 81 VAL B C 1
ATOM 1758 O O . VAL B 1 81 ? 1.049 6.551 18.625 1 97.75 81 VAL B O 1
ATOM 1761 N N . ALA B 1 82 ? 2.861 5.191 18.766 1 97.5 82 ALA B N 1
ATOM 1762 C CA . ALA B 1 82 ? 2.422 4.348 17.656 1 97.5 82 ALA B CA 1
ATOM 1763 C C . ALA B 1 82 ? 1.059 3.727 17.953 1 97.5 82 ALA B C 1
ATOM 1765 O O . ALA B 1 82 ? 0.198 3.666 17.062 1 97.5 82 ALA B O 1
ATOM 1766 N N . SER B 1 83 ? 0.874 3.285 19.188 1 97.81 83 SER B N 1
ATOM 1767 C CA . SER B 1 83 ? -0.4 2.695 19.594 1 97.81 83 SER B CA 1
ATOM 1768 C C . SER B 1 83 ? -1.529 3.719 19.516 1 97.81 83 SER B C 1
ATOM 1770 O O . SER B 1 83 ? -2.623 3.408 19.031 1 97.81 83 SER B O 1
ATOM 1772 N N . ALA B 1 84 ? -1.299 4.883 19.984 1 98.31 84 ALA B N 1
ATOM 1773 C CA . ALA B 1 84 ? -2.293 5.949 19.938 1 98.31 84 ALA B CA 1
ATOM 1774 C C . ALA B 1 84 ? -2.631 6.328 18.5 1 98.31 84 ALA B C 1
ATOM 1776 O O . ALA B 1 84 ? -3.795 6.57 18.172 1 98.31 84 ALA B O 1
ATOM 1777 N N . LEU B 1 85 ? -1.582 6.406 17.656 1 98.56 85 LEU B N 1
ATOM 1778 C CA . LEU B 1 85 ? -1.801 6.711 16.25 1 98.56 85 LEU B CA 1
ATOM 1779 C C . LEU B 1 85 ? -2.645 5.629 15.586 1 98.56 85 LEU B C 1
ATOM 1781 O O . LEU B 1 85 ? -3.494 5.926 14.742 1 98.56 85 LEU B O 1
ATOM 1785 N N . ALA B 1 86 ? -2.408 4.355 16 1 98.19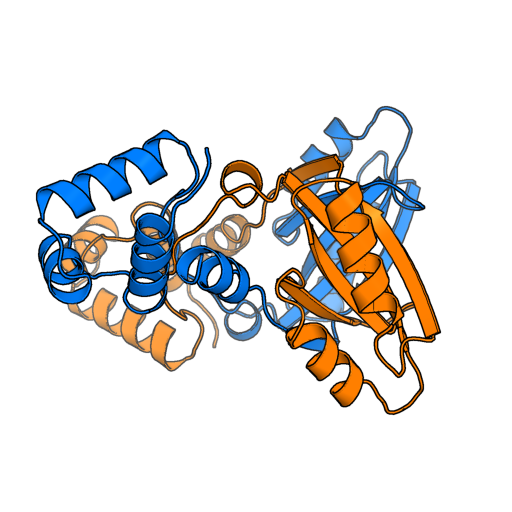 86 ALA B N 1
ATOM 1786 C CA . ALA B 1 86 ? -3.129 3.215 15.445 1 98.19 86 ALA B CA 1
ATOM 1787 C C . ALA B 1 86 ? -4.617 3.295 15.773 1 98.19 86 ALA B C 1
ATOM 1789 O O . ALA B 1 86 ? -5.441 2.674 15.094 1 98.19 86 ALA B O 1
ATOM 1790 N N . ALA B 1 87 ? -4.984 4.066 16.734 1 97.94 87 ALA B N 1
ATOM 1791 C CA . ALA B 1 87 ? -6.379 4.195 17.156 1 97.94 87 ALA B CA 1
ATOM 1792 C C . ALA B 1 87 ? -7.117 5.223 16.312 1 97.94 87 ALA B C 1
ATOM 1794 O O . ALA B 1 87 ? -8.344 5.336 16.391 1 97.94 87 ALA B O 1
ATOM 1795 N N . ILE B 1 88 ? -6.426 5.988 15.562 1 98.31 88 ILE B N 1
ATOM 1796 C CA . ILE B 1 88 ? -7.027 6.957 14.656 1 98.31 88 ILE B CA 1
ATOM 1797 C C . ILE B 1 88 ? -7.336 6.285 13.32 1 98.31 88 ILE B C 1
ATOM 1799 O O . ILE B 1 88 ? -6.422 5.883 12.594 1 98.31 88 ILE B O 1
ATOM 1803 N N . ASP B 1 89 ? -8.508 6.238 12.898 1 97.69 89 ASP B N 1
ATOM 1804 C CA . ASP B 1 89 ? -8.953 5.465 11.75 1 97.69 89 ASP B CA 1
ATOM 1805 C C . ASP B 1 89 ? -8.273 5.941 10.469 1 97.69 89 ASP B C 1
ATOM 1807 O O . ASP B 1 89 ? -7.961 5.141 9.586 1 97.69 89 ASP B O 1
ATOM 1811 N N . GLU B 1 90 ? -8.008 7.188 10.422 1 98.44 90 GLU B N 1
ATOM 1812 C CA . GLU B 1 90 ? -7.523 7.809 9.195 1 98.44 90 GLU B CA 1
ATOM 1813 C C . GLU B 1 90 ? -6.008 7.672 9.07 1 98.44 90 GLU B C 1
ATOM 1815 O O . GLU B 1 90 ? -5.426 8.062 8.055 1 98.44 90 GLU B O 1
ATOM 1820 N N . VAL B 1 91 ? -5.355 7.137 10.109 1 98.69 91 VAL B N 1
ATOM 1821 C CA . VAL B 1 91 ? -3.943 6.777 10.016 1 98.69 91 VAL B CA 1
ATOM 1822 C C . VAL B 1 91 ? -3.801 5.422 9.328 1 98.69 91 VAL B C 1
ATOM 1824 O O . VAL B 1 91 ? -4.125 4.387 9.914 1 98.69 91 VAL B O 1
ATOM 1827 N N . CYS B 1 92 ? -3.199 5.449 8.141 1 98.19 92 CYS B N 1
ATOM 1828 C CA . CYS B 1 92 ? -3.227 4.25 7.309 1 98.19 92 CYS B CA 1
ATOM 1829 C C . CYS B 1 92 ? -1.876 3.543 7.328 1 98.19 92 CYS B C 1
ATOM 1831 O O . CYS B 1 92 ? -1.774 2.381 6.93 1 98.19 92 CYS B O 1
ATOM 1833 N N . GLU B 1 93 ? -0.866 4.254 7.816 1 98.19 93 GLU B N 1
ATOM 1834 C CA . GLU B 1 93 ? 0.478 3.688 7.887 1 98.19 93 GLU B CA 1
ATOM 1835 C C . GLU B 1 93 ? 1.373 4.508 8.812 1 98.19 93 GLU B C 1
ATOM 1837 O O . GLU B 1 93 ? 1.296 5.738 8.82 1 98.19 93 GLU B O 1
ATOM 1842 N N . VAL B 1 94 ? 2.225 3.826 9.578 1 98.44 94 VAL B N 1
ATOM 1843 C CA . VAL B 1 94 ? 3.223 4.484 10.414 1 98.44 94 VAL B CA 1
ATOM 1844 C C . VAL B 1 94 ? 4.555 3.744 10.312 1 98.44 94 VAL B C 1
ATOM 1846 O O . VAL B 1 94 ? 4.605 2.52 10.453 1 98.44 94 VAL B O 1
ATOM 1849 N N . HIS B 1 95 ? 5.523 4.457 9.992 1 97.75 95 HIS B N 1
ATOM 1850 C CA . HIS B 1 95 ? 6.891 3.945 9.969 1 97.75 95 HIS B CA 1
ATOM 1851 C C . HIS B 1 95 ? 7.777 4.684 10.961 1 97.75 95 HIS B C 1
ATOM 1853 O O . HIS B 1 95 ? 7.73 5.914 11.047 1 97.75 95 HIS B O 1
ATOM 1859 N N . ALA B 1 96 ? 8.531 3.92 11.68 1 97.38 96 ALA B N 1
ATOM 1860 C CA . ALA B 1 96 ? 9.648 4.523 12.414 1 97.38 96 ALA B CA 1
ATOM 1861 C C . ALA B 1 96 ? 10.859 4.707 11.508 1 97.38 96 ALA B C 1
ATOM 1863 O O . ALA B 1 96 ? 11.328 3.754 10.883 1 97.38 96 ALA B O 1
ATOM 1864 N N . THR B 1 97 ? 11.312 5.844 11.43 1 96.12 97 THR B N 1
ATOM 1865 C CA . THR B 1 97 ? 12.344 6.113 10.438 1 96.12 97 THR B CA 1
ATOM 1866 C C . THR B 1 97 ? 13.57 6.762 11.078 1 96.12 97 THR B C 1
ATOM 1868 O O . THR B 1 97 ? 13.5 7.223 12.227 1 96.12 97 THR B O 1
ATOM 1871 N N . THR B 1 98 ? 14.633 6.707 10.273 1 93 98 THR B N 1
ATOM 1872 C CA . THR B 1 98 ? 15.812 7.492 10.617 1 93 98 THR B CA 1
ATOM 1873 C C . THR B 1 98 ? 15.68 8.922 10.102 1 93 98 THR B C 1
ATOM 1875 O O . THR B 1 98 ? 14.695 9.258 9.453 1 93 98 THR B O 1
ATOM 1878 N N . GLY B 1 99 ? 16.547 9.742 10.477 1 84.5 99 GLY B N 1
ATOM 1879 C CA . GLY B 1 99 ? 16.547 11.102 9.953 1 84.5 99 GLY B CA 1
ATOM 1880 C C . GLY B 1 99 ? 15.969 12.117 10.922 1 84.5 99 GLY B C 1
ATOM 1881 O O . GLY B 1 99 ? 16.031 11.922 12.141 1 84.5 99 GLY B O 1
ATOM 1882 N N . GLN B 1 100 ? 15.375 13.117 10.32 1 79.19 100 GLN B N 1
ATOM 1883 C CA . GLN B 1 100 ? 14.953 14.25 11.125 1 79.19 100 GLN B CA 1
ATOM 1884 C C . GLN B 1 100 ? 13.672 13.938 11.891 1 79.19 100 GLN B C 1
ATOM 1886 O O . GLN B 1 100 ? 13.461 14.445 13 1 79.19 100 GLN B O 1
ATOM 1891 N N . GLY B 1 101 ? 12.867 13.078 11.383 1 90.69 101 GLY B N 1
ATOM 1892 C CA . GLY B 1 101 ? 11.656 12.664 12.07 1 90.69 101 GLY B CA 1
ATOM 1893 C C . GLY B 1 101 ? 11.719 11.25 12.609 1 90.69 101 GLY B C 1
ATOM 1894 O O . GLY B 1 101 ? 12.555 10.453 12.164 1 90.69 101 GLY B O 1
ATOM 1895 N N . ASP B 1 102 ? 10.875 11.078 13.648 1 96.12 102 ASP B N 1
ATOM 1896 C CA . ASP B 1 102 ? 10.852 9.766 14.297 1 96.12 102 ASP B CA 1
ATOM 1897 C C . ASP B 1 102 ? 9.836 8.844 13.625 1 96.12 102 ASP B C 1
ATOM 1899 O O . ASP B 1 102 ? 10.055 7.633 13.547 1 96.12 102 ASP B O 1
ATOM 1903 N N . LEU B 1 103 ? 8.773 9.461 13.227 1 97.62 103 LEU B N 1
ATOM 1904 C CA . LEU B 1 103 ? 7.711 8.68 12.602 1 97.62 103 LEU B CA 1
ATOM 1905 C C . LEU B 1 103 ? 7.262 9.32 11.297 1 97.62 103 LEU B C 1
ATOM 1907 O O . LEU B 1 103 ? 7.141 10.547 11.203 1 97.62 103 LEU B O 1
ATOM 1911 N N . PHE B 1 104 ? 7.117 8.562 10.305 1 96.81 104 PHE B N 1
ATOM 1912 C CA . PHE B 1 104 ? 6.441 8.914 9.062 1 96.81 104 PHE B CA 1
ATOM 1913 C C . PHE B 1 104 ? 5.035 8.328 9.031 1 96.81 104 PHE B C 1
ATOM 1915 O O . PHE B 1 104 ? 4.852 7.117 9.195 1 96.81 104 PHE B O 1
ATOM 1922 N N . VAL B 1 105 ? 4.027 9.148 8.805 1 98.12 105 VAL B N 1
ATOM 1923 C CA . VAL B 1 105 ? 2.637 8.727 8.938 1 98.12 105 VAL B CA 1
ATOM 1924 C C . VAL B 1 105 ? 1.873 9.07 7.66 1 98.12 105 VAL B C 1
ATOM 1926 O O . VAL B 1 105 ? 1.95 10.203 7.168 1 98.12 105 VAL B O 1
ATOM 1929 N N . ARG B 1 106 ? 1.2 8.148 7.102 1 98.25 106 ARG B N 1
ATOM 1930 C CA . ARG B 1 106 ? 0.264 8.414 6.016 1 98.25 106 ARG B CA 1
ATOM 1931 C C . ARG B 1 106 ? -1.153 8.602 6.543 1 98.25 106 ARG B C 1
ATOM 1933 O O . ARG B 1 106 ? -1.676 7.742 7.254 1 98.25 106 ARG B O 1
ATOM 1940 N N . LEU B 1 107 ? -1.778 9.672 6.172 1 98.5 107 LEU B N 1
ATOM 1941 C CA . LEU B 1 107 ? -3.133 10.039 6.57 1 98.5 107 LEU B CA 1
ATOM 1942 C C . LEU B 1 107 ? -4.047 10.141 5.352 1 98.5 107 LEU B C 1
ATOM 1944 O O . LEU B 1 107 ? -3.602 10.516 4.266 1 98.5 107 LEU B O 1
ATOM 1948 N N . VAL B 1 108 ? -5.281 9.906 5.605 1 98.31 108 VAL B N 1
ATOM 1949 C CA . VAL B 1 108 ? -6.285 10.18 4.578 1 98.31 108 VAL B CA 1
ATOM 1950 C C . VAL B 1 108 ? -7.438 10.984 5.18 1 98.31 108 VAL B C 1
ATOM 1952 O O . VAL B 1 108 ? -7.625 10.992 6.398 1 98.31 108 VAL B O 1
ATOM 1955 N N . ALA B 1 109 ? -8.109 11.695 4.371 1 98.12 109 ALA B N 1
ATOM 1956 C CA . ALA B 1 109 ? -9.219 12.531 4.828 1 98.12 109 ALA B CA 1
ATOM 1957 C C . ALA B 1 109 ? -10.227 12.766 3.709 1 98.12 109 ALA B C 1
ATOM 1959 O O . ALA B 1 109 ? -9.914 12.578 2.531 1 98.12 109 ALA B O 1
ATOM 1960 N N . ARG B 1 110 ? -11.406 13.25 4.043 1 96.06 110 ARG B N 1
ATOM 1961 C CA . ARG B 1 110 ? -12.516 13.43 3.111 1 96.06 110 ARG B CA 1
ATOM 1962 C C . ARG B 1 110 ? -12.523 14.844 2.545 1 96.06 110 ARG B C 1
ATOM 1964 O O . ARG B 1 110 ? -13.117 15.094 1.49 1 96.06 110 ARG B O 1
ATOM 1971 N N . SER B 1 111 ? -11.93 15.727 3.287 1 96.88 111 SER B N 1
ATOM 1972 C CA . SER B 1 111 ? -11.875 17.141 2.953 1 96.88 111 SER B CA 1
ATOM 1973 C C . SER B 1 111 ? -10.734 17.844 3.691 1 96.88 111 SER B C 1
ATOM 1975 O O . SER B 1 111 ? -10.07 17.234 4.535 1 96.88 111 SER B O 1
ATOM 1977 N N . ASN B 1 112 ? -10.531 19.094 3.314 1 97.12 112 ASN B N 1
ATOM 1978 C CA . ASN B 1 112 ? -9.508 19.875 4.02 1 97.12 112 ASN B CA 1
ATOM 1979 C C . ASN B 1 112 ? -9.852 20.016 5.504 1 97.12 112 ASN B C 1
ATOM 1981 O O . ASN B 1 112 ? -8.977 19.875 6.359 1 97.12 112 ASN B O 1
ATOM 1985 N N . ASP B 1 113 ? -11.117 20.281 5.746 1 98 113 ASP B N 1
ATOM 1986 C CA . ASP B 1 113 ? -11.547 20.391 7.141 1 98 113 ASP B CA 1
ATOM 1987 C C . ASP B 1 113 ? -11.32 19.078 7.895 1 98 113 ASP B C 1
ATOM 1989 O O . ASP B 1 113 ? -10.867 19.094 9.039 1 98 113 ASP B O 1
ATOM 1993 N N . ASP B 1 114 ? -11.695 18.031 7.277 1 97.88 114 ASP B N 1
ATOM 1994 C CA . ASP B 1 114 ? -11.5 16.703 7.883 1 97.88 114 ASP B CA 1
ATOM 1995 C C . ASP B 1 114 ? -10.016 16.422 8.102 1 97.88 114 ASP B C 1
ATOM 1997 O O . ASP B 1 114 ? -9.633 15.852 9.125 1 97.88 114 ASP B O 1
ATOM 2001 N N . LEU B 1 115 ? -9.156 16.797 7.16 1 98.25 115 LEU B N 1
ATOM 2002 C CA . LEU B 1 115 ? -7.715 16.625 7.316 1 98.25 115 LEU B CA 1
ATOM 2003 C C . LEU B 1 115 ? -7.203 17.422 8.516 1 98.25 115 LEU B C 1
ATOM 2005 O O . LEU B 1 115 ? -6.383 16.922 9.289 1 98.25 115 LEU B O 1
ATOM 2009 N N . GLN B 1 116 ? -7.664 18.641 8.641 1 97.94 116 GLN B N 1
ATOM 2010 C CA . GLN B 1 116 ? -7.285 19.438 9.797 1 97.94 116 GLN B CA 1
ATOM 2011 C C . GLN B 1 116 ? -7.664 18.734 11.102 1 97.94 116 GLN B C 1
ATOM 2013 O O . GLN B 1 116 ? -6.875 18.703 12.047 1 97.94 116 GLN B O 1
ATOM 2018 N N . ARG B 1 117 ? -8.898 18.172 11.109 1 98.44 117 ARG B N 1
ATOM 2019 C CA . ARG B 1 117 ? -9.344 17.422 12.273 1 98.44 117 ARG B CA 1
ATOM 2020 C C . ARG B 1 117 ? -8.398 16.266 12.57 1 98.44 117 ARG B C 1
ATOM 2022 O O . ARG B 1 117 ? -8 16.047 13.719 1 98.44 117 ARG B O 1
ATOM 2029 N N . VAL B 1 118 ? -8.047 15.469 11.555 1 98.56 118 VAL B N 1
ATOM 2030 C CA . VAL B 1 118 ? -7.164 14.32 11.711 1 98.56 118 VAL B CA 1
ATOM 2031 C C . VAL B 1 118 ? -5.801 14.781 12.227 1 98.56 118 VAL B C 1
ATOM 2033 O O . VAL B 1 118 ? -5.227 14.164 13.117 1 98.56 118 VAL B O 1
ATOM 2036 N N . ILE B 1 119 ? -5.254 15.875 11.617 1 98.19 119 ILE B N 1
ATOM 2037 C CA . ILE B 1 119 ? -3.969 16.422 12.039 1 98.19 119 ILE B CA 1
ATOM 2038 C C . ILE B 1 119 ? -4.035 16.828 13.508 1 98.19 119 ILE B C 1
ATOM 2040 O O . ILE B 1 119 ? -3.107 16.562 14.273 1 98.19 119 ILE B O 1
ATOM 2044 N N . ASP B 1 120 ? -5.172 17.453 13.883 1 98.38 120 ASP B N 1
ATOM 2045 C CA . ASP B 1 120 ? -5.352 17.844 15.273 1 98.38 120 ASP B CA 1
ATOM 2046 C C . ASP B 1 120 ? -5.324 16.641 16.203 1 98.38 120 ASP B C 1
ATOM 2048 O O . ASP B 1 120 ? -4.754 16.703 17.297 1 98.38 120 ASP B O 1
ATOM 2052 N N . GLU B 1 121 ? -5.938 15.555 15.781 1 98.5 121 GLU B N 1
ATOM 2053 C CA . GLU B 1 121 ? -5.914 14.32 16.562 1 98.5 121 GLU B CA 1
ATOM 2054 C C . GLU B 1 121 ? -4.492 13.789 16.703 1 98.5 121 GLU B C 1
ATOM 2056 O O . GLU B 1 121 ? -4.09 13.359 17.797 1 98.5 121 GLU B O 1
ATOM 2061 N N . VAL B 1 122 ? -3.723 13.836 15.664 1 98.44 122 VAL B N 1
ATOM 2062 C CA . VAL B 1 122 ? -2.352 13.336 15.656 1 98.44 122 VAL B CA 1
ATOM 2063 C C . VAL B 1 122 ? -1.484 14.188 16.578 1 98.44 122 VAL B C 1
ATOM 2065 O O . VAL B 1 122 ? -0.722 13.664 17.391 1 98.44 122 VAL B O 1
ATOM 2068 N N . VAL B 1 123 ? -1.626 15.508 16.469 1 97.69 123 VAL B N 1
ATOM 2069 C CA . VAL B 1 123 ? -0.833 16.453 17.234 1 97.69 123 VAL B CA 1
ATOM 2070 C C . VAL B 1 123 ? -1.156 16.312 18.719 1 97.69 123 VAL B C 1
ATOM 2072 O O . VAL B 1 123 ? -0.287 16.5 19.578 1 97.69 123 VAL B O 1
ATOM 2075 N N . SER B 1 124 ? -2.387 15.867 18.984 1 97.88 124 SER B N 1
ATOM 2076 C CA . SER B 1 124 ? -2.85 15.789 20.375 1 97.88 124 SER B CA 1
ATOM 2077 C C . SER B 1 124 ? -2.385 14.492 21.031 1 97.88 124 SER B C 1
ATOM 2079 O O . SER B 1 124 ? -2.555 14.32 22.25 1 97.88 124 SER B O 1
ATOM 2081 N N . VAL B 1 125 ? -1.874 13.57 20.312 1 97.94 125 VAL B N 1
ATOM 2082 C CA . VAL B 1 125 ? -1.354 12.336 20.875 1 97.94 125 VAL B CA 1
ATOM 2083 C C . VAL B 1 125 ? -0.229 12.648 21.859 1 97.94 125 VAL B C 1
ATOM 2085 O O . VAL B 1 125 ? 0.748 13.312 21.5 1 97.94 125 VAL B O 1
ATOM 2088 N N . PRO B 1 126 ? -0.349 12.211 23.125 1 97.12 126 PRO B N 1
ATOM 2089 C CA . PRO B 1 126 ? 0.748 12.43 24.062 1 97.12 126 PRO B CA 1
ATOM 2090 C C . PRO B 1 126 ? 2.08 11.875 23.562 1 97.12 126 PRO B C 1
ATOM 2092 O O . PRO B 1 126 ? 2.139 10.742 23.078 1 97.12 126 PRO B O 1
ATOM 2095 N N . GLY B 1 127 ? 3.113 12.695 23.656 1 97.44 127 GLY B N 1
ATOM 2096 C CA . GLY B 1 127 ? 4.434 12.273 23.219 1 97.44 127 GLY B CA 1
ATOM 2097 C C . GLY B 1 127 ? 4.832 12.859 21.875 1 97.44 127 GLY B C 1
ATOM 2098 O O . GLY B 1 127 ? 6.008 12.836 21.5 1 97.44 127 GLY B O 1
ATOM 2099 N N . VAL B 1 128 ? 3.844 13.359 21.125 1 97.94 128 VAL B N 1
ATOM 2100 C CA . VAL B 1 128 ? 4.16 14.055 19.875 1 97.94 128 VAL B CA 1
ATOM 2101 C C . VAL B 1 128 ? 4.66 15.461 20.188 1 97.94 128 VAL B C 1
ATOM 2103 O O . VAL B 1 128 ? 3.977 16.234 20.859 1 97.94 128 VAL B O 1
ATOM 2106 N N . ARG B 1 129 ? 5.773 15.781 19.688 1 97.25 129 ARG B N 1
ATOM 2107 C CA . ARG B 1 129 ? 6.402 17.062 20 1 97.25 129 ARG B CA 1
ATOM 2108 C C . ARG B 1 129 ? 6.285 18.031 18.828 1 97.25 129 ARG B C 1
ATOM 2110 O O . ARG B 1 129 ? 6.074 19.219 19.016 1 97.25 129 ARG B O 1
ATOM 2117 N N . ARG B 1 130 ? 6.496 17.547 17.688 1 96.19 130 ARG B N 1
ATOM 2118 C CA . ARG B 1 130 ? 6.43 18.344 16.469 1 96.19 130 ARG B CA 1
ATOM 2119 C C . ARG B 1 130 ? 5.809 17.531 15.328 1 96.19 130 ARG B C 1
ATOM 2121 O O . ARG B 1 130 ? 5.98 16.312 15.258 1 96.19 130 ARG B O 1
ATOM 2128 N N . THR B 1 131 ? 5.078 18.188 14.492 1 95.5 131 THR B N 1
ATOM 2129 C CA . THR B 1 131 ? 4.449 17.578 13.328 1 95.5 131 THR B CA 1
ATOM 2130 C C . THR B 1 131 ? 4.637 18.469 12.094 1 95.5 131 THR B C 1
ATOM 2132 O O . THR B 1 131 ? 4.438 19.672 12.156 1 95.5 131 THR B O 1
ATOM 2135 N N . ALA B 1 132 ? 5.109 17.922 11.078 1 95.06 132 ALA B N 1
ATOM 2136 C CA . ALA B 1 132 ? 5.113 18.531 9.758 1 95.06 132 ALA B CA 1
ATOM 2137 C C . ALA B 1 132 ? 4.305 17.703 8.766 1 95.06 132 ALA B C 1
ATOM 2139 O O . ALA B 1 132 ? 4.598 16.531 8.539 1 95.06 132 ALA B O 1
ATOM 2140 N N . THR B 1 133 ? 3.297 18.297 8.164 1 95.94 133 THR B N 1
ATOM 2141 C CA . THR B 1 133 ? 2.383 17.562 7.293 1 95.94 133 THR B CA 1
ATOM 2142 C C . THR B 1 133 ? 2.453 18.094 5.863 1 95.94 133 THR B C 1
ATOM 2144 O O . THR B 1 133 ? 2.514 19.312 5.648 1 95.94 133 THR B O 1
ATOM 2147 N N . SER B 1 134 ? 2.479 17.234 4.922 1 96.62 134 SER B N 1
ATOM 2148 C CA . SER B 1 134 ? 2.432 17.547 3.496 1 96.62 134 SER B CA 1
ATOM 2149 C C . SER B 1 134 ? 1.273 16.828 2.812 1 96.62 134 SER B C 1
ATOM 2151 O O . SER B 1 134 ? 1 15.664 3.105 1 96.62 134 SER B O 1
ATOM 2153 N N . ILE B 1 135 ? 0.603 17.516 1.928 1 97.25 135 ILE B N 1
ATOM 2154 C CA . ILE B 1 135 ? -0.521 16.922 1.206 1 97.25 135 ILE B CA 1
ATOM 2155 C C . ILE B 1 135 ? -0.037 16.344 -0.122 1 97.25 135 ILE B C 1
ATOM 2157 O O . ILE B 1 135 ? 0.77 16.969 -0.819 1 97.25 135 ILE B O 1
ATOM 2161 N N . ALA B 1 136 ? -0.472 15.164 -0.43 1 97.5 136 ALA B N 1
ATOM 2162 C CA . ALA B 1 136 ? -0.209 14.578 -1.744 1 97.5 136 ALA B CA 1
ATOM 2163 C C . ALA B 1 136 ? -1.099 15.211 -2.811 1 97.5 136 ALA B C 1
ATOM 2165 O O . ALA B 1 136 ? -2.324 15.086 -2.762 1 97.5 136 ALA B O 1
ATOM 2166 N N . LEU B 1 137 ? -0.464 15.828 -3.729 1 95.75 137 LEU B N 1
ATOM 2167 C CA . LEU B 1 137 ? -1.204 16.469 -4.812 1 95.75 137 LEU B CA 1
ATOM 2168 C C . LEU B 1 137 ? -1.547 15.453 -5.902 1 95.75 137 LEU B C 1
ATOM 2170 O O . LEU B 1 137 ? -2.594 15.562 -6.547 1 95.75 137 LEU B O 1
ATOM 2174 N N . SER B 1 138 ? -0.668 14.578 -6.137 1 95.62 138 SER B N 1
ATOM 2175 C CA . SER B 1 138 ? -0.831 13.484 -7.094 1 95.62 138 SER B CA 1
ATOM 2176 C C . SER B 1 138 ? 0.08 12.312 -6.754 1 95.62 138 SER B C 1
ATOM 2178 O O . SER B 1 138 ? 0.955 12.43 -5.895 1 95.62 138 SER B O 1
ATOM 2180 N N . THR B 1 139 ? -0.178 11.227 -7.355 1 96.75 139 THR B N 1
ATOM 2181 C CA . THR B 1 139 ? 0.614 10.008 -7.18 1 96.75 139 THR B CA 1
ATOM 2182 C C . THR B 1 139 ? 1.097 9.477 -8.523 1 96.75 139 THR B C 1
ATOM 2184 O O . THR B 1 139 ? 0.529 8.523 -9.062 1 96.75 139 THR B O 1
ATOM 2187 N N . PRO B 1 140 ? 2.199 10.031 -9.062 1 97.06 140 PRO B N 1
ATOM 2188 C CA . PRO B 1 140 ? 2.666 9.648 -10.398 1 97.06 140 PRO B CA 1
ATOM 2189 C C . PRO B 1 140 ? 3.027 8.164 -10.492 1 97.06 140 PRO B C 1
ATOM 2191 O O . PRO B 1 140 ? 2.951 7.574 -11.57 1 97.06 140 PRO B O 1
ATOM 2194 N N . VAL B 1 141 ? 3.506 7.594 -9.414 1 97.56 141 VAL B N 1
ATOM 2195 C CA . VAL B 1 141 ? 3.764 6.16 -9.32 1 97.56 141 VAL B CA 1
ATOM 2196 C C . VAL B 1 141 ? 2.973 5.57 -8.156 1 97.56 141 VAL B C 1
ATOM 2198 O O . VAL B 1 141 ? 3.391 5.672 -7 1 97.56 141 VAL B O 1
ATOM 2201 N N . PRO B 1 142 ? 1.854 4.945 -8.477 1 95.06 142 PRO B N 1
ATOM 2202 C CA . PRO B 1 142 ? 1.126 4.262 -7.406 1 95.06 142 PRO B CA 1
ATOM 2203 C C . PRO B 1 142 ? 1.896 3.076 -6.828 1 95.06 142 PRO B C 1
ATOM 2205 O O . PRO B 1 142 ? 2.857 2.604 -7.441 1 95.06 142 PRO B O 1
ATOM 2208 N N . PRO B 1 143 ? 1.455 2.664 -5.621 1 94.94 143 PRO B N 1
ATOM 2209 C CA . PRO B 1 143 ? 2.15 1.512 -5.043 1 94.94 143 PRO B CA 1
ATOM 2210 C C . PRO B 1 143 ? 2.254 0.337 -6.012 1 94.94 143 PRO B C 1
ATOM 2212 O O . PRO B 1 143 ? 1.26 -0.041 -6.637 1 94.94 143 PRO B O 1
ATOM 2215 N N . ARG B 1 144 ? 3.551 -0.216 -6.141 1 95.25 144 ARG B N 1
ATOM 2216 C CA . ARG B 1 144 ? 3.746 -1.284 -7.117 1 95.25 144 ARG B CA 1
ATOM 2217 C C . ARG B 1 144 ? 4.852 -2.234 -6.672 1 95.25 144 ARG B C 1
ATOM 2219 O O . ARG B 1 144 ? 5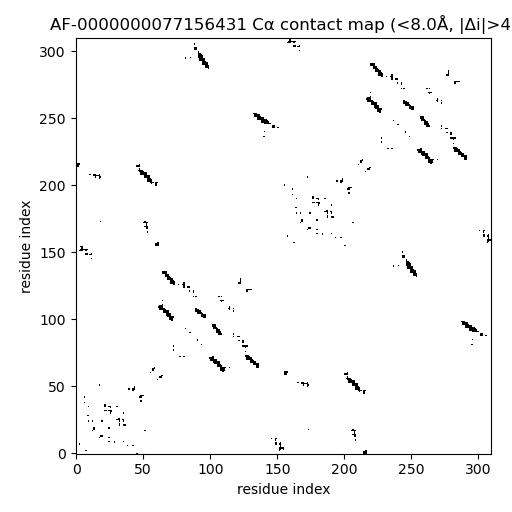.781 -1.83 -5.973 1 95.25 144 ARG B O 1
ATOM 2226 N N . VAL B 1 145 ? 4.711 -3.486 -7.152 1 95.56 145 VAL B N 1
ATOM 2227 C CA . VAL B 1 145 ? 5.734 -4.496 -6.902 1 95.56 145 VAL B CA 1
ATOM 2228 C C . VAL B 1 145 ? 6.09 -5.203 -8.203 1 95.56 145 VAL B C 1
ATOM 2230 O O . VAL B 1 145 ? 7.027 -6.004 -8.25 1 95.56 145 VAL B O 1
ATOM 2233 N N . ARG B 1 146 ? 5.414 -4.883 -9.266 1 96.69 146 ARG B N 1
ATOM 2234 C CA . ARG B 1 146 ? 5.539 -5.602 -10.531 1 96.69 146 ARG B CA 1
ATOM 2235 C C . ARG B 1 146 ? 6.969 -5.535 -11.055 1 96.69 146 ARG B C 1
ATOM 2237 O O . ARG B 1 146 ? 7.551 -6.562 -11.422 1 96.69 146 ARG B O 1
ATOM 2244 N N . PRO B 1 147 ? 7.617 -4.375 -11.047 1 97.38 147 PRO B N 1
ATOM 2245 C CA . PRO B 1 147 ? 8.984 -4.332 -11.578 1 97.38 147 PRO B CA 1
ATOM 2246 C C . PRO B 1 147 ? 9.945 -5.242 -10.82 1 97.38 147 PRO B C 1
ATOM 2248 O O . PRO B 1 147 ? 10.859 -5.816 -11.414 1 97.38 147 PRO B O 1
ATOM 2251 N N . LEU B 1 148 ? 9.734 -5.391 -9.547 1 97 148 LEU B N 1
ATOM 2252 C CA . LEU B 1 148 ? 10.586 -6.254 -8.742 1 97 148 LEU B CA 1
ATOM 2253 C C . LEU B 1 148 ? 10.383 -7.719 -9.117 1 97 148 LEU B C 1
ATOM 2255 O O . LEU B 1 148 ? 11.359 -8.469 -9.242 1 97 148 LEU B O 1
ATOM 2259 N N . LEU B 1 149 ? 9.109 -8.055 -9.297 1 97.12 149 LEU B N 1
ATOM 2260 C CA . LEU B 1 149 ? 8.789 -9.422 -9.688 1 97.12 149 LEU B CA 1
ATOM 2261 C C . LEU B 1 149 ? 9.328 -9.727 -11.078 1 97.12 149 LEU B C 1
ATOM 2263 O O . LEU B 1 149 ? 9.836 -10.828 -11.328 1 97.12 149 LEU B O 1
ATOM 2267 N N . GLU B 1 150 ? 9.195 -8.766 -11.945 1 97.69 150 GLU B N 1
ATOM 2268 C CA . GLU B 1 150 ? 9.695 -8.953 -13.305 1 97.69 150 GLU B CA 1
ATOM 2269 C C . GLU B 1 150 ? 11.203 -9.164 -13.32 1 97.69 150 GLU B C 1
ATOM 2271 O O . GLU B 1 150 ? 11.719 -9.984 -14.078 1 97.69 150 GLU B O 1
ATOM 2276 N N . ARG B 1 151 ? 11.883 -8.453 -12.523 1 95.31 151 ARG B N 1
ATOM 2277 C CA . ARG B 1 151 ? 13.328 -8.602 -12.414 1 95.31 151 ARG B CA 1
ATOM 2278 C C . ARG B 1 151 ? 13.695 -10.008 -11.938 1 95.31 151 ARG B C 1
ATOM 2280 O O . ARG B 1 151 ? 14.609 -10.633 -12.484 1 95.31 151 ARG B O 1
ATOM 2287 N N . ILE B 1 152 ? 12.969 -10.484 -10.961 1 94.19 152 ILE B N 1
ATOM 2288 C CA . ILE B 1 152 ? 13.234 -11.82 -10.43 1 94.19 152 ILE B CA 1
ATOM 2289 C C . ILE B 1 152 ? 12.883 -12.875 -11.469 1 94.19 152 ILE B C 1
ATOM 2291 O O . ILE B 1 152 ? 13.594 -13.867 -11.625 1 94.19 152 ILE B O 1
ATOM 2295 N N . ALA B 1 153 ? 11.805 -12.656 -12.195 1 95.75 153 ALA B N 1
ATOM 2296 C CA . ALA B 1 153 ? 11.344 -13.602 -13.203 1 95.75 153 ALA B CA 1
ATOM 2297 C C . ALA B 1 153 ? 12.344 -13.727 -14.352 1 95.75 153 ALA B C 1
ATOM 2299 O O . ALA B 1 153 ? 12.461 -14.781 -14.977 1 95.75 153 ALA B O 1
ATOM 2300 N N . ALA B 1 154 ? 13.008 -12.609 -14.609 1 93.06 154 ALA B N 1
ATOM 2301 C CA . ALA B 1 154 ? 13.961 -12.57 -15.711 1 93.06 154 ALA B CA 1
ATOM 2302 C C . ALA B 1 154 ? 15.305 -13.172 -15.297 1 93.06 154 ALA B C 1
ATOM 2304 O O . ALA B 1 154 ? 16.109 -13.562 -16.156 1 93.06 154 ALA B O 1
ATOM 2305 N N . GLY B 1 155 ? 15.57 -13.461 -13.961 1 80.62 155 GLY B N 1
ATOM 2306 C CA . GLY B 1 155 ? 16.812 -14.07 -13.516 1 80.62 155 GLY B CA 1
ATOM 2307 C C . GLY B 1 155 ? 17.906 -13.062 -13.203 1 80.62 155 GLY B C 1
ATOM 2308 O O . GLY B 1 155 ? 18.094 -12.102 -13.961 1 80.62 155 GLY B O 1
#

Solvent-accessible surface area (backbone atoms only — not comparable to full-atom values): 15972 Å² total; per-residue (Å²): 99,82,69,47,37,66,57,25,47,51,51,52,50,28,50,77,38,55,81,62,50,56,61,59,50,10,63,76,69,70,51,52,47,66,54,44,50,50,48,53,51,47,36,38,74,67,47,26,42,73,46,35,38,64,39,69,35,49,46,44,54,44,34,64,36,42,32,39,32,37,27,33,57,42,85,93,33,60,67,60,37,48,53,58,47,65,72,37,55,45,48,27,27,31,28,33,33,44,71,92,31,44,32,43,33,37,36,47,18,62,42,72,69,48,35,52,52,53,50,50,54,56,58,62,37,74,46,48,73,46,77,49,73,24,44,45,77,45,57,84,33,59,84,57,59,62,56,51,33,50,52,39,40,71,103,98,81,69,45,37,65,58,24,47,52,52,53,49,28,50,78,40,54,81,63,50,55,62,59,50,9,63,76,69,71,51,52,49,67,54,43,48,51,49,54,50,48,36,38,75,66,46,26,42,73,46,36,38,66,39,69,35,49,48,42,53,45,34,63,36,42,31,40,34,39,27,33,57,44,87,93,32,61,67,61,35,48,54,56,47,64,70,37,57,45,47,27,29,31,28,33,34,45,71,93,32,44,32,42,32,37,35,47,19,62,42,72,68,48,36,52,52,53,52,51,54,56,60,64,37,74,46,49,72,45,78,49,72,26,44,48,76,45,57,85,35,60,84,57,60,60,56,50,34,50,50,40,40,69,102

Secondary structure (DSSP, 8-state):
----HHHHHHHHHHHH-TT--HHHHHHHHTS-HHHHHHHHHHHHHTTSEEE-PPEE-HHHHT--EEEEEEEEE-TT-HHHHHHHHHTSTTEEEEEEESSS-SEEEEEEESSHHHHHHHHHHHHTSTTEEEEEEEEEEEEEE-S--HHHHHHHHH-/----HHHHHHHHHHHH-TT--HHHHHHHHTS-HHHHHHHHHHHHHTTSEEE-PPEE-HHHHT--EEEEEEEEE-TT-HHHHHHHHHTSTTEEEEEEESSS-SEEEEEEESSHHHHHHHHHHHHTSTTEEEEEEEEEEEEEE-S--HHHHHHHHH-